Protein AF-A0A536TI87-F1 (afdb_monomer_lite)

Foldseek 3Di:
DDDQLVVLQVQEDEAPVVQVVVLLVVLLAEEEAEEPFPCRVSVQSPCVVVVAHEAEADDDPVNCVVVVQPDPVSVVVVNVVSLVVNLVQSLRRHYYYYHFQDPPPLVQWDWDDAPQFTGTTHLSVLVSCVSRVHWYWYWYWADDPVRGIYIYIDHTFDQDDPPDDSVVRSVSVVVVVSVVNNVCCVVCVVRHDPVSVVVRVVGHGDDPVVVVVVVVVVVVVVVPDDD

pLDDT: mean 87.4, std 15.24, range [35.34, 98.62]

Sequence (227 aa):
MQGPPELVAGLTRVTGWEHFDRCRREGAGVILLPVHGQFSRLFQPYLRHRGYDGLEVGLTNNDLEAKGFRTQTAKRFELARQMHAAKHMLARGGIVFNPPDARHNLDNSRSVEFFGRQRQLAAGFAELAFKTGAHVVPMVYRFSPRGFFVLEFGAPFHVLGPQSAHDERVDSLVAQYASFLRDEWRRYPWNIQWKQLRSYCRLPEVDPGLLGEKANAISRRAQALPQ

Structure (mmCIF, N/CA/C/O backbone):
data_AF-A0A536TI87-F1
#
_entry.id   AF-A0A536TI87-F1
#
loop_
_atom_site.group_PDB
_atom_site.id
_atom_site.type_symbol
_atom_site.label_atom_id
_atom_site.label_alt_id
_atom_site.label_comp_id
_atom_site.label_asym_id
_atom_site.label_entity_id
_atom_site.label_seq_id
_atom_site.pdbx_PDB_ins_code
_atom_site.Cartn_x
_atom_site.Cartn_y
_atom_site.Cartn_z
_atom_site.occupancy
_atom_site.B_iso_or_equiv
_atom_site.auth_seq_id
_atom_site.auth_comp_id
_atom_site.auth_asym_id
_atom_site.auth_atom_id
_atom_site.pdbx_PDB_model_num
ATOM 1 N N . MET A 1 1 ? -6.312 0.023 -22.381 1.00 39.84 1 MET A N 1
ATOM 2 C CA . MET A 1 1 ? -6.076 -1.350 -22.870 1.00 39.84 1 MET A CA 1
ATOM 3 C C . MET A 1 1 ? -5.688 -2.197 -21.664 1.00 39.84 1 MET A C 1
ATOM 5 O O . MET A 1 1 ? -4.637 -1.945 -21.090 1.00 39.84 1 MET A O 1
ATOM 9 N N . GLN A 1 2 ? -6.569 -3.074 -21.179 1.00 53.47 2 GLN A N 1
ATOM 10 C CA . GLN A 1 2 ? -6.197 -4.060 -20.157 1.00 53.47 2 GLN A CA 1
ATOM 11 C C . GLN A 1 2 ? -5.499 -5.203 -20.902 1.00 53.47 2 GLN A C 1
ATOM 13 O O . GLN A 1 2 ? -6.090 -5.766 -21.818 1.00 53.47 2 GLN A O 1
ATOM 18 N N . GLY A 1 3 ? -4.227 -5.475 -20.598 1.00 56.94 3 GLY A N 1
ATOM 19 C CA . GLY A 1 3 ? -3.548 -6.649 -21.155 1.00 56.94 3 GLY A CA 1
ATOM 20 C C . GLY A 1 3 ? -4.246 -7.934 -20.687 1.00 56.94 3 GLY A C 1
ATOM 21 O O . GLY A 1 3 ? -4.836 -7.919 -19.602 1.00 56.94 3 GLY A O 1
ATOM 22 N N . PRO A 1 4 ? -4.212 -9.025 -21.471 1.00 75.50 4 PRO A N 1
ATOM 23 C CA . PRO A 1 4 ? -4.891 -10.263 -21.106 1.00 75.50 4 PRO A CA 1
ATOM 24 C C . PRO A 1 4 ? -4.376 -10.758 -19.739 1.00 75.50 4 PRO A C 1
ATOM 26 O O . PRO A 1 4 ? -3.159 -10.895 -19.575 1.00 75.50 4 PRO A O 1
ATOM 29 N N . PRO A 1 5 ? -5.256 -10.999 -18.743 1.00 77.00 5 PRO A N 1
ATOM 30 C CA . PRO A 1 5 ? -4.858 -11.388 -17.385 1.00 77.00 5 PRO A CA 1
ATOM 31 C C . PRO A 1 5 ? -3.908 -12.592 -17.330 1.00 77.00 5 PRO A C 1
ATOM 33 O O . PRO A 1 5 ? -3.029 -12.644 -16.473 1.00 77.00 5 PRO A O 1
ATOM 36 N N . GLU A 1 6 ? -4.032 -13.514 -18.285 1.00 85.25 6 GLU A N 1
ATOM 37 C CA . GLU A 1 6 ? -3.172 -14.691 -18.443 1.00 85.25 6 GLU A CA 1
ATOM 38 C C . GLU A 1 6 ? -1.712 -14.331 -18.743 1.00 85.25 6 GLU A C 1
ATOM 40 O O . GLU A 1 6 ? -0.798 -14.917 -18.163 1.00 85.25 6 GLU A O 1
ATOM 45 N N . LEU A 1 7 ? -1.472 -13.320 -19.586 1.00 87.50 7 LEU A N 1
ATOM 46 C CA . LEU A 1 7 ? -0.118 -12.854 -19.892 1.00 87.50 7 LEU A CA 1
ATOM 47 C C . LEU A 1 7 ? 0.536 -12.243 -18.651 1.00 87.50 7 LEU A C 1
ATOM 49 O O . LEU A 1 7 ? 1.691 -12.533 -18.341 1.00 87.50 7 LEU A O 1
ATOM 53 N N . VAL A 1 8 ? -0.218 -11.420 -17.914 1.00 89.50 8 VAL A N 1
ATOM 54 C CA . VAL A 1 8 ? 0.257 -10.833 -16.654 1.00 89.50 8 VAL A CA 1
ATOM 55 C C . VAL A 1 8 ? 0.579 -11.941 -15.654 1.00 89.50 8 VAL A C 1
ATOM 57 O O . VAL A 1 8 ? 1.636 -11.907 -15.027 1.00 89.50 8 VAL A O 1
ATOM 60 N N . ALA A 1 9 ? -0.282 -12.951 -15.530 1.00 91.25 9 ALA A N 1
ATOM 61 C CA . ALA A 1 9 ? -0.055 -14.090 -14.650 1.00 91.25 9 ALA A CA 1
ATOM 62 C C . ALA A 1 9 ? 1.195 -14.896 -15.030 1.00 91.25 9 ALA A C 1
ATOM 64 O O . ALA A 1 9 ? 2.040 -15.131 -14.166 1.00 91.25 9 ALA A O 1
ATOM 65 N N . GLY A 1 10 ? 1.367 -15.241 -16.310 1.00 93.75 10 GLY A N 1
ATOM 66 C CA . GLY A 1 10 ? 2.522 -16.005 -16.795 1.00 93.75 10 GLY A CA 1
ATOM 67 C C . GLY A 1 10 ? 3.862 -15.289 -16.593 1.00 93.75 10 GLY A C 1
ATOM 68 O O . GLY A 1 10 ? 4.880 -15.923 -16.289 1.00 93.75 10 GLY A O 1
ATOM 69 N N . LEU A 1 11 ? 3.859 -13.956 -16.682 1.00 94.81 11 LEU A N 1
ATOM 70 C CA . LEU A 1 11 ? 5.044 -13.117 -16.487 1.00 94.81 11 LEU A CA 1
ATOM 71 C C . LEU A 1 11 ? 5.268 -12.681 -15.035 1.00 94.81 11 LEU A C 1
ATOM 73 O O . LEU A 1 11 ? 6.312 -12.103 -14.746 1.00 94.81 11 LEU A O 1
ATOM 77 N N . THR A 1 12 ? 4.338 -12.936 -14.112 1.00 96.94 12 THR A N 1
ATOM 78 C CA . THR A 1 12 ? 4.500 -12.540 -12.707 1.00 96.94 12 THR A CA 1
ATOM 79 C C . THR A 1 12 ? 5.164 -13.654 -11.902 1.00 96.94 12 THR A C 1
ATOM 81 O O . THR A 1 12 ? 4.811 -14.831 -11.988 1.00 96.94 12 THR A O 1
ATOM 84 N N . ARG A 1 13 ? 6.141 -13.282 -11.082 1.00 97.31 13 ARG A N 1
ATOM 85 C CA . ARG A 1 13 ? 6.694 -14.091 -9.996 1.00 97.31 13 ARG A CA 1
ATOM 86 C C . ARG A 1 13 ? 6.275 -13.458 -8.682 1.00 97.31 13 ARG A C 1
ATOM 88 O O . ARG A 1 13 ? 6.289 -12.235 -8.560 1.00 97.31 13 ARG A O 1
ATOM 95 N N . VAL A 1 14 ? 5.877 -14.284 -7.723 1.00 97.94 14 VAL A N 1
ATOM 96 C CA . VAL A 1 14 ? 5.381 -13.802 -6.434 1.00 97.94 14 VAL A CA 1
ATOM 97 C C . VAL A 1 14 ? 6.337 -14.185 -5.327 1.00 97.94 14 VAL A C 1
ATOM 99 O O . VAL A 1 14 ? 6.808 -15.319 -5.284 1.00 97.94 14 VAL A O 1
ATOM 102 N N . THR A 1 15 ? 6.588 -13.242 -4.428 1.00 98.06 15 THR A N 1
ATOM 103 C CA . THR A 1 15 ? 7.342 -13.450 -3.190 1.00 98.06 15 THR A CA 1
ATOM 104 C C . THR A 1 15 ? 6.526 -12.954 -1.999 1.00 98.06 15 THR A C 1
ATOM 106 O O . THR A 1 15 ? 5.731 -12.021 -2.141 1.00 98.06 15 THR A O 1
ATOM 109 N N . GLY A 1 16 ? 6.702 -13.578 -0.832 1.00 98.06 16 GLY A N 1
ATOM 110 C CA . GLY A 1 16 ? 5.955 -13.227 0.380 1.00 98.06 16 GLY A CA 1
ATOM 111 C C . GLY A 1 16 ? 4.470 -13.604 0.333 1.00 98.06 16 GLY A C 1
ATOM 112 O O . GLY A 1 16 ? 3.668 -13.075 1.100 1.00 98.06 16 GLY A O 1
ATOM 113 N N . TRP A 1 17 ? 4.069 -14.500 -0.575 1.00 97.94 17 TRP A N 1
ATOM 114 C CA . TRP A 1 17 ? 2.672 -14.924 -0.728 1.00 97.94 17 TRP A CA 1
ATOM 115 C C . TRP A 1 17 ? 2.078 -15.461 0.577 1.00 97.94 17 TRP A C 1
ATOM 117 O O . TRP A 1 17 ? 0.916 -15.212 0.884 1.00 97.94 17 TRP A O 1
ATOM 127 N N . GLU A 1 18 ? 2.891 -16.148 1.371 1.00 98.19 18 GLU A N 1
ATOM 128 C CA . GLU A 1 18 ? 2.555 -16.674 2.687 1.00 98.19 18 GLU A CA 1
ATOM 129 C C . GLU A 1 18 ? 2.054 -15.597 3.662 1.00 98.19 18 GLU A C 1
ATOM 131 O O . GLU A 1 18 ? 1.215 -15.887 4.514 1.00 98.19 18 GLU A O 1
ATOM 136 N N . HIS A 1 19 ? 2.511 -14.346 3.528 1.00 98.19 19 HIS A N 1
ATOM 137 C CA . HIS A 1 19 ? 2.023 -13.228 4.334 1.00 98.19 19 HIS A CA 1
ATOM 138 C C . HIS A 1 19 ? 0.585 -12.862 3.971 1.00 98.19 19 HIS A C 1
ATOM 140 O O . HIS A 1 19 ? -0.253 -12.706 4.859 1.00 98.19 19 HIS A O 1
ATOM 146 N N . PHE A 1 20 ? 0.292 -12.778 2.672 1.00 97.44 20 PHE A N 1
ATOM 147 C CA . PHE A 1 20 ? -1.057 -12.537 2.175 1.00 97.44 20 PHE A CA 1
ATOM 148 C C . PHE A 1 20 ? -1.995 -13.699 2.521 1.00 97.44 20 PHE A C 1
ATOM 150 O O . PHE A 1 20 ? -3.064 -13.478 3.088 1.00 97.44 20 PHE A O 1
ATOM 157 N N . ASP A 1 21 ? -1.578 -14.932 2.235 1.00 97.44 21 ASP A N 1
ATOM 158 C CA . ASP A 1 21 ? -2.373 -16.139 2.464 1.00 97.44 21 ASP A CA 1
ATOM 159 C C . ASP A 1 21 ? -2.745 -16.322 3.942 1.00 97.44 21 ASP A C 1
ATOM 161 O O . ASP A 1 21 ? -3.907 -16.573 4.266 1.00 97.44 21 ASP A O 1
ATOM 165 N N . ARG A 1 22 ? -1.788 -16.118 4.857 1.00 97.31 22 ARG A N 1
ATOM 166 C CA . ARG A 1 22 ? -2.052 -16.181 6.299 1.00 97.31 22 ARG A CA 1
ATOM 167 C C . ARG A 1 22 ? -3.117 -15.166 6.720 1.00 97.31 22 ARG A C 1
ATOM 169 O O . ARG A 1 22 ? -4.116 -15.555 7.316 1.00 97.31 22 ARG A O 1
ATOM 176 N N . CYS A 1 23 ? -2.957 -13.896 6.342 1.00 97.19 23 CYS A N 1
ATOM 177 C CA . CYS A 1 23 ? -3.927 -12.847 6.669 1.00 97.19 23 CYS A CA 1
ATOM 178 C C . CYS A 1 23 ? -5.313 -13.107 6.059 1.00 97.19 23 CYS A C 1
ATOM 180 O O . CYS A 1 23 ? -6.333 -12.740 6.640 1.00 97.19 23 CYS A O 1
ATOM 182 N N . ARG A 1 24 ? -5.378 -13.753 4.888 1.00 96.38 24 ARG A N 1
ATOM 183 C CA . ARG A 1 24 ? -6.649 -14.176 4.287 1.00 96.38 24 ARG A CA 1
ATOM 184 C C . ARG A 1 24 ? -7.321 -15.280 5.102 1.00 96.38 24 ARG A C 1
ATOM 186 O O . ARG A 1 24 ? -8.527 -15.184 5.318 1.00 96.38 24 ARG A O 1
ATOM 193 N N . ARG A 1 25 ? -6.565 -16.287 5.553 1.00 96.25 25 ARG A N 1
ATOM 194 C CA . ARG A 1 25 ? -7.079 -17.409 6.361 1.00 96.25 25 ARG A CA 1
ATOM 195 C C . ARG A 1 25 ? -7.596 -16.983 7.734 1.00 96.25 25 ARG A C 1
ATOM 197 O O . ARG A 1 25 ? -8.550 -17.581 8.213 1.00 96.25 25 ARG A O 1
ATOM 204 N N . GLU A 1 26 ? -7.019 -15.944 8.331 1.00 95.12 26 GLU A N 1
ATOM 205 C CA . GLU A 1 26 ? -7.497 -15.374 9.601 1.00 95.12 26 GLU A CA 1
ATOM 206 C C . GLU A 1 26 ? -8.874 -14.688 9.478 1.00 95.12 26 GLU A C 1
ATOM 208 O O . GLU A 1 26 ? -9.570 -14.509 10.473 1.00 95.12 26 GLU A O 1
ATOM 213 N N . GLY A 1 27 ? -9.315 -14.331 8.265 1.00 92.00 27 GLY A N 1
ATOM 214 C CA . GLY A 1 27 ? -10.692 -13.898 7.999 1.00 92.00 27 GLY A CA 1
ATOM 215 C C . GLY A 1 27 ? -11.043 -12.459 8.406 1.00 92.00 27 GLY A C 1
ATOM 216 O O . GLY A 1 27 ? -12.111 -11.983 8.030 1.00 92.00 27 GLY A O 1
ATOM 217 N N . ALA A 1 28 ? -10.147 -11.725 9.077 1.00 93.06 28 ALA A N 1
ATOM 218 C CA . ALA A 1 28 ? -10.370 -10.339 9.524 1.00 93.06 28 ALA A CA 1
ATOM 219 C C . ALA A 1 28 ? -10.389 -9.284 8.389 1.00 93.06 28 ALA A C 1
ATOM 221 O O . ALA A 1 28 ? -10.656 -8.105 8.622 1.00 93.06 28 ALA A O 1
ATOM 222 N N . GLY A 1 29 ? -10.107 -9.698 7.150 1.00 97.62 29 GLY A N 1
ATOM 223 C CA . GLY A 1 29 ? -9.952 -8.815 5.994 1.00 97.62 29 GLY A CA 1
ATOM 224 C C . GLY A 1 29 ? -8.512 -8.335 5.821 1.00 97.62 29 GLY A C 1
ATOM 225 O O . GLY A 1 29 ? -7.693 -8.406 6.739 1.00 97.62 29 GLY A O 1
ATOM 226 N N . VAL A 1 30 ? -8.180 -7.879 4.611 1.00 98.44 30 VAL A N 1
ATOM 227 C CA . VAL A 1 30 ? -6.809 -7.480 4.257 1.00 98.44 30 VAL A CA 1
ATOM 228 C C . VAL A 1 30 ? -6.808 -6.125 3.561 1.00 98.44 30 VAL A C 1
ATOM 230 O O . VAL A 1 30 ? -7.439 -5.937 2.520 1.00 98.44 30 VAL A O 1
ATOM 233 N N . ILE A 1 31 ? -6.052 -5.188 4.121 1.00 98.44 31 ILE A N 1
ATOM 234 C CA . ILE A 1 31 ? -5.725 -3.906 3.511 1.00 98.44 31 ILE A CA 1
ATOM 235 C C . ILE A 1 31 ? -4.349 -4.043 2.867 1.00 98.44 31 ILE A C 1
ATOM 237 O O . ILE A 1 31 ? -3.325 -4.118 3.546 1.00 98.44 31 ILE A O 1
ATOM 241 N N . LEU A 1 32 ? -4.332 -4.076 1.542 1.00 98.31 32 LEU A N 1
ATOM 242 C CA . LEU A 1 32 ? -3.118 -4.087 0.746 1.00 98.31 32 LEU A CA 1
ATOM 243 C C . LEU A 1 32 ? -2.670 -2.652 0.468 1.00 98.31 32 LEU A C 1
ATOM 245 O O . LEU A 1 32 ? -3.464 -1.832 -0.004 1.00 98.31 32 LEU A O 1
ATOM 249 N N . LEU A 1 33 ? -1.396 -2.360 0.739 1.00 97.75 33 LEU A N 1
ATOM 250 C CA . LEU A 1 33 ? -0.789 -1.044 0.518 1.00 97.75 33 LEU A CA 1
ATOM 251 C C . LEU A 1 33 ? 0.174 -1.088 -0.675 1.00 97.75 33 LEU A C 1
ATOM 253 O O . LEU A 1 33 ? 1.376 -1.300 -0.485 1.00 97.75 33 LEU A O 1
ATOM 257 N N . PRO A 1 34 ? -0.325 -0.938 -1.915 1.00 96.25 34 PRO A N 1
ATOM 258 C CA . PRO A 1 34 ? 0.532 -0.925 -3.085 1.00 96.25 34 PRO A CA 1
ATOM 259 C C . PRO A 1 34 ? 1.343 0.368 -3.170 1.00 96.25 34 PRO A C 1
ATOM 261 O O . PRO A 1 34 ? 0.789 1.466 -3.139 1.00 96.25 34 PRO A O 1
ATOM 264 N N . VAL A 1 35 ? 2.653 0.226 -3.370 1.00 95.50 35 VAL A N 1
ATOM 265 C CA . VAL A 1 35 ? 3.544 1.341 -3.717 1.00 95.50 35 VAL A CA 1
ATOM 266 C C . VAL A 1 35 ? 3.292 1.799 -5.157 1.00 95.50 35 VAL A C 1
ATOM 268 O O . VAL A 1 35 ? 3.188 0.979 -6.078 1.00 95.50 35 VAL A O 1
ATOM 271 N N . HIS A 1 36 ? 3.259 3.114 -5.395 1.00 93.06 36 HIS A N 1
ATOM 272 C CA . HIS A 1 36 ? 3.167 3.684 -6.742 1.00 93.06 36 HIS A CA 1
ATOM 273 C C . HIS A 1 36 ? 4.486 3.554 -7.527 1.00 93.06 36 HIS A C 1
ATOM 275 O O . HIS A 1 36 ? 5.245 4.514 -7.689 1.00 93.06 36 HIS A O 1
ATOM 281 N N . GLY A 1 37 ? 4.728 2.363 -8.074 1.00 90.44 37 GLY A N 1
ATOM 282 C CA . GLY A 1 37 ? 5.778 2.080 -9.060 1.00 90.44 37 GLY A CA 1
ATOM 283 C C . GLY A 1 37 ? 5.294 2.176 -10.512 1.00 90.44 37 GLY A C 1
ATOM 284 O O . GLY A 1 37 ? 4.099 2.316 -10.774 1.00 90.44 37 GLY A O 1
ATOM 285 N N . GLN A 1 38 ? 6.210 2.093 -11.481 1.00 89.25 38 GLN A N 1
ATOM 286 C CA . GLN A 1 38 ? 5.889 2.176 -12.920 1.00 89.25 38 GLN A CA 1
ATOM 287 C C . GLN A 1 38 ? 4.812 1.177 -13.366 1.00 89.25 38 GLN A C 1
ATOM 289 O O . GLN A 1 38 ? 3.952 1.512 -14.178 1.00 89.25 38 GLN A O 1
ATOM 294 N N . PHE A 1 39 ? 4.828 -0.021 -12.783 1.00 91.19 39 PHE A N 1
ATOM 295 C CA . PHE A 1 39 ? 3.958 -1.133 -13.162 1.00 91.19 39 PHE A CA 1
ATOM 296 C C . PHE A 1 39 ? 2.920 -1.479 -12.092 1.00 91.19 39 PHE A C 1
ATOM 298 O O . PHE A 1 39 ? 2.294 -2.534 -12.175 1.00 91.19 39 PHE A O 1
ATOM 305 N N . SER A 1 40 ? 2.711 -0.610 -11.093 1.00 90.00 40 SER A N 1
ATOM 306 C CA . SER A 1 40 ? 1.896 -0.939 -9.916 1.00 90.00 40 SER A CA 1
ATOM 307 C C . SER A 1 40 ? 0.499 -1.436 -10.281 1.00 90.00 40 SER A C 1
ATOM 309 O O . SER A 1 40 ? 0.041 -2.417 -9.724 1.00 90.00 40 SER A O 1
ATOM 311 N N . ARG A 1 41 ? -0.162 -0.876 -11.297 1.00 90.00 41 ARG A N 1
ATOM 312 C CA . ARG A 1 41 ? -1.531 -1.286 -11.666 1.00 90.00 41 ARG A CA 1
ATOM 313 C C . ARG A 1 41 ? -1.673 -2.733 -12.160 1.00 90.00 41 ARG A C 1
ATOM 315 O O . ARG A 1 41 ? -2.794 -3.233 -12.200 1.00 90.00 41 ARG A O 1
ATOM 322 N N . LEU A 1 42 ? -0.582 -3.416 -12.513 1.00 92.44 42 LEU A N 1
ATOM 323 C CA . LEU A 1 42 ? -0.625 -4.805 -12.979 1.00 92.44 42 LEU A CA 1
ATOM 324 C C . LEU A 1 42 ? -0.872 -5.824 -11.855 1.00 92.44 42 LEU A C 1
ATOM 326 O O . LEU A 1 42 ? -1.245 -6.959 -12.150 1.00 92.44 42 LEU A O 1
ATOM 330 N N . PHE A 1 43 ? -0.771 -5.438 -10.576 1.00 94.31 43 PHE A N 1
ATOM 331 C CA . PHE A 1 43 ? -1.131 -6.362 -9.495 1.00 94.31 43 PHE A CA 1
ATOM 332 C C . PHE A 1 43 ? -2.620 -6.741 -9.522 1.00 94.31 43 PHE A C 1
ATOM 334 O O . PHE A 1 43 ? -2.965 -7.863 -9.167 1.00 94.31 43 PHE A O 1
ATOM 341 N N . GLN A 1 44 ? -3.513 -5.834 -9.944 1.00 93.44 44 GLN A N 1
ATOM 342 C CA . GLN A 1 44 ? -4.959 -6.087 -9.947 1.00 93.44 44 GLN A CA 1
ATOM 343 C C . GLN A 1 44 ? -5.355 -7.215 -10.912 1.00 93.44 44 GLN A C 1
ATOM 345 O O . GLN A 1 44 ? -5.999 -8.162 -10.462 1.00 93.44 44 GLN A O 1
ATOM 350 N N . PRO A 1 45 ? -4.981 -7.186 -12.210 1.00 92.88 45 PRO A N 1
ATOM 351 C CA . PRO A 1 45 ? -5.274 -8.303 -13.106 1.00 92.88 45 PRO A CA 1
ATOM 352 C C . PRO A 1 45 ? -4.602 -9.607 -12.656 1.00 92.88 45 PRO A C 1
ATOM 354 O O . PRO A 1 45 ? -5.213 -10.662 -12.799 1.00 92.88 45 PRO A O 1
ATOM 357 N N . TYR A 1 46 ? -3.407 -9.548 -12.052 1.00 94.62 46 TYR A N 1
ATOM 358 C CA . TYR A 1 46 ? -2.777 -10.730 -11.456 1.00 94.62 46 TYR A CA 1
ATOM 359 C C . TYR A 1 46 ? -3.631 -11.337 -10.329 1.00 94.62 46 TYR A C 1
ATOM 361 O O . TYR A 1 46 ? -3.910 -12.535 -10.337 1.00 94.62 46 TYR A O 1
ATOM 369 N N . LEU A 1 47 ? -4.071 -10.518 -9.368 1.00 95.19 47 LEU A N 1
ATOM 370 C CA . LEU A 1 47 ? -4.899 -10.975 -8.251 1.00 95.19 47 LEU A CA 1
ATOM 371 C C . LEU A 1 47 ? -6.244 -11.525 -8.727 1.00 95.19 47 LEU A C 1
ATOM 373 O O . LEU A 1 47 ? -6.642 -12.600 -8.281 1.00 95.19 47 LEU A O 1
ATOM 377 N N . ARG A 1 48 ? -6.891 -10.861 -9.693 1.00 93.56 48 ARG A N 1
ATOM 378 C CA . ARG A 1 48 ? -8.152 -11.337 -10.283 1.00 93.56 48 ARG A CA 1
ATOM 379 C C . ARG A 1 48 ? -7.994 -12.678 -10.979 1.00 93.56 48 ARG A C 1
ATOM 381 O O . ARG A 1 48 ? -8.832 -13.552 -10.794 1.00 93.56 48 ARG A O 1
ATOM 388 N N . HIS A 1 49 ? -6.902 -12.874 -11.718 1.00 93.38 49 HIS A N 1
ATOM 389 C CA . HIS A 1 49 ? -6.588 -14.171 -12.318 1.00 93.38 49 HIS A CA 1
ATOM 390 C C . HIS A 1 49 ? -6.411 -15.272 -11.256 1.00 93.38 49 HIS A C 1
ATOM 392 O O . HIS A 1 49 ? -6.766 -16.421 -11.488 1.00 93.38 49 HIS A O 1
ATOM 398 N N . ARG A 1 50 ? -5.922 -14.921 -10.061 1.00 93.69 50 ARG A N 1
ATOM 399 C CA . ARG A 1 50 ? -5.831 -15.825 -8.903 1.00 93.69 50 ARG A CA 1
ATOM 400 C C . ARG A 1 50 ? -7.147 -15.981 -8.123 1.00 93.69 50 ARG A C 1
ATOM 402 O O . ARG A 1 50 ? -7.143 -16.633 -7.086 1.00 93.69 50 ARG A O 1
ATOM 409 N N . GLY A 1 51 ? -8.252 -15.404 -8.600 1.00 94.75 51 GLY A N 1
ATOM 410 C CA . GLY A 1 51 ? -9.565 -15.479 -7.953 1.00 94.75 51 GLY A CA 1
ATOM 411 C C . GLY A 1 51 ? -9.783 -14.462 -6.829 1.00 94.75 51 GLY A C 1
ATOM 412 O O . GLY A 1 51 ? -10.730 -14.600 -6.058 1.00 94.75 51 GLY A O 1
ATOM 413 N N . TYR A 1 52 ? -8.929 -13.441 -6.718 1.00 95.25 52 TYR A N 1
ATOM 414 C CA . TYR A 1 52 ? -9.048 -12.390 -5.709 1.00 95.25 52 TYR A CA 1
ATOM 415 C C . TYR A 1 52 ? -9.438 -11.061 -6.352 1.00 95.25 52 TYR A C 1
ATOM 417 O O . TYR A 1 52 ? -8.717 -10.531 -7.196 1.00 95.25 52 TYR A O 1
ATOM 425 N N . ASP A 1 53 ? -10.547 -10.484 -5.901 1.00 93.06 53 ASP A N 1
ATOM 426 C CA . ASP A 1 53 ? -10.928 -9.113 -6.234 1.00 93.06 53 ASP A CA 1
ATOM 427 C C . ASP A 1 53 ? -10.921 -8.244 -4.976 1.00 93.06 53 ASP A C 1
ATOM 429 O O . ASP A 1 53 ? -10.975 -8.742 -3.847 1.00 93.06 53 ASP A O 1
ATOM 433 N N . GLY A 1 54 ? -10.810 -6.936 -5.170 1.00 93.56 54 GLY A N 1
ATOM 434 C CA . GLY A 1 54 ? -10.711 -5.995 -4.066 1.00 93.56 54 GLY A CA 1
ATOM 435 C C . GLY A 1 54 ? -11.184 -4.604 -4.442 1.00 93.56 54 GLY A C 1
ATOM 436 O O . GLY A 1 54 ? -11.233 -4.226 -5.614 1.00 93.56 54 GLY A O 1
ATOM 437 N N . LEU A 1 55 ? -11.526 -3.832 -3.418 1.00 94.31 55 LEU A N 1
ATOM 438 C CA . LEU A 1 55 ? -11.964 -2.455 -3.577 1.00 94.31 55 LEU A CA 1
ATOM 439 C C . LEU A 1 55 ? -10.766 -1.512 -3.502 1.00 94.31 55 LEU A C 1
ATOM 441 O O . LEU A 1 55 ? -10.080 -1.460 -2.485 1.00 94.31 55 LEU A O 1
ATOM 445 N N . GLU A 1 56 ? -10.544 -0.723 -4.548 1.00 90.75 56 GLU A N 1
ATOM 446 C CA . GLU A 1 56 ? -9.578 0.3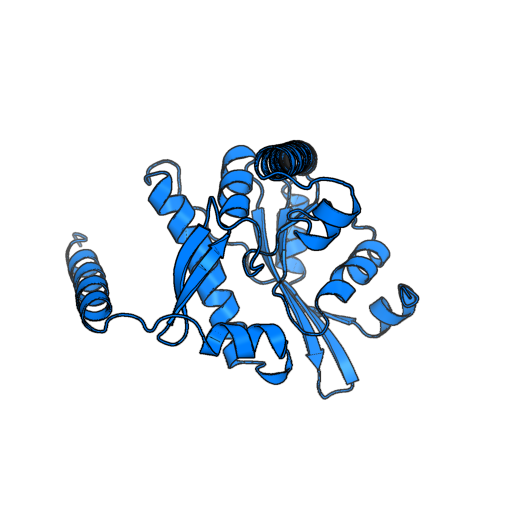73 -4.500 1.00 90.75 56 GLU A CA 1
ATOM 447 C C . GLU A 1 56 ? -10.190 1.602 -3.822 1.00 90.75 56 GLU A C 1
ATOM 449 O O . GLU A 1 56 ? -11.305 2.032 -4.129 1.00 90.75 56 GLU A O 1
ATOM 454 N N . VAL A 1 57 ? -9.436 2.165 -2.888 1.00 88.38 57 VAL A N 1
ATOM 455 C CA . VAL A 1 57 ? -9.774 3.370 -2.144 1.00 88.38 57 VAL A CA 1
ATOM 456 C C . VAL A 1 57 ? -8.844 4.497 -2.570 1.00 88.38 57 VAL A C 1
ATOM 458 O O . VAL A 1 57 ? -7.636 4.302 -2.678 1.00 88.38 57 VAL A O 1
ATOM 461 N N . GLY A 1 58 ? -9.397 5.705 -2.700 1.00 75.00 58 GLY A N 1
ATOM 462 C CA . GLY A 1 58 ? -8.609 6.903 -2.974 1.00 75.00 58 GLY A CA 1
ATOM 463 C C . GLY A 1 58 ? -8.606 7.279 -4.449 1.00 75.00 58 GLY A C 1
ATOM 464 O O . GLY A 1 58 ? -7.542 7.532 -5.013 1.00 75.00 58 GLY A O 1
ATOM 465 N N . LEU A 1 59 ? -9.800 7.345 -5.062 1.00 67.75 59 LEU A N 1
ATOM 466 C CA . LEU A 1 59 ? -9.964 7.909 -6.409 1.00 67.75 59 LEU A CA 1
ATOM 467 C C . LEU A 1 59 ? -9.194 9.230 -6.539 1.00 67.75 59 LEU A C 1
ATOM 469 O O . LEU A 1 59 ? -9.189 10.059 -5.622 1.00 67.75 59 LEU A O 1
ATOM 473 N N . THR A 1 60 ? -8.550 9.429 -7.690 1.00 64.94 60 THR A N 1
ATOM 474 C CA . THR A 1 60 ? -7.787 10.654 -7.931 1.00 64.94 60 THR A CA 1
ATOM 475 C C . THR A 1 60 ? -8.725 11.851 -8.072 1.00 64.94 60 THR A C 1
ATOM 477 O O . THR A 1 60 ? -9.874 11.708 -8.493 1.00 64.94 60 THR A O 1
ATOM 480 N N . ASN A 1 61 ? -8.232 13.059 -7.780 1.00 66.06 61 ASN A N 1
ATOM 481 C CA . ASN A 1 61 ? -9.019 14.284 -7.969 1.00 66.06 61 ASN A CA 1
ATOM 482 C C . ASN A 1 61 ? -9.542 14.432 -9.404 1.00 66.06 61 ASN A C 1
ATOM 484 O O . ASN A 1 61 ? -10.666 14.883 -9.588 1.00 66.06 61 ASN A O 1
ATOM 488 N N . ASN A 1 62 ? -8.763 14.010 -10.401 1.00 67.81 62 ASN A N 1
ATOM 489 C CA . ASN A 1 62 ? -9.170 14.079 -11.801 1.00 67.81 62 ASN A CA 1
ATOM 490 C C . ASN A 1 62 ? -10.322 13.112 -12.099 1.00 67.81 62 ASN A C 1
ATOM 492 O O . ASN A 1 62 ? -11.259 13.480 -12.798 1.00 67.81 62 ASN A O 1
ATOM 496 N N . ASP A 1 63 ? -10.281 11.897 -11.541 1.00 69.56 63 ASP A N 1
ATOM 497 C CA . ASP A 1 63 ? -11.367 10.922 -11.697 1.00 69.56 63 ASP A CA 1
ATOM 498 C C . ASP A 1 63 ? -12.643 11.399 -10.994 1.00 69.56 63 ASP A C 1
ATOM 500 O O . ASP A 1 63 ? -13.749 11.173 -11.480 1.00 69.56 63 ASP A O 1
ATOM 504 N N . LEU A 1 64 ? -12.495 12.075 -9.852 1.00 72.00 64 LEU A N 1
ATOM 505 C CA . LEU A 1 64 ? -13.600 12.699 -9.129 1.00 72.00 64 LEU A CA 1
ATOM 506 C C . LEU A 1 64 ? -14.206 13.856 -9.929 1.00 72.00 64 LEU A C 1
ATOM 508 O O . LEU A 1 64 ? -15.422 13.918 -10.097 1.00 72.00 64 LEU A O 1
ATOM 512 N N . GLU A 1 65 ? -13.377 14.739 -10.476 1.00 77.31 65 GLU A N 1
ATOM 513 C CA . GLU A 1 65 ? -13.831 15.864 -11.297 1.00 77.31 65 GLU A CA 1
ATOM 514 C C . GLU A 1 65 ? -14.495 15.399 -12.595 1.00 77.31 65 GLU A C 1
ATOM 516 O O . GLU A 1 65 ? -15.554 15.918 -12.951 1.00 77.31 65 GLU A O 1
ATOM 521 N N . ALA A 1 66 ? -13.951 14.367 -13.248 1.00 79.50 66 ALA A N 1
ATOM 522 C CA . ALA A 1 66 ? -14.573 13.720 -14.404 1.00 79.50 66 ALA A CA 1
ATOM 523 C C . ALA A 1 66 ? -15.937 13.090 -14.065 1.00 79.50 66 ALA A C 1
ATOM 525 O O . ALA A 1 66 ? -16.823 13.042 -14.914 1.00 79.50 66 ALA A O 1
ATOM 526 N N . LYS A 1 67 ? -16.131 12.657 -12.813 1.00 75.69 67 LYS A N 1
ATOM 527 C CA . LYS A 1 67 ? -17.411 12.171 -12.270 1.00 75.69 67 LYS A CA 1
ATOM 528 C C . LYS A 1 67 ? -18.320 13.289 -11.732 1.00 75.69 67 LYS A C 1
ATOM 530 O O . LYS A 1 67 ? -19.348 12.994 -11.134 1.00 75.69 67 LYS A O 1
ATOM 535 N N . GLY A 1 68 ? -17.959 14.561 -11.921 1.00 80.25 68 GLY A N 1
ATOM 536 C CA . GLY A 1 68 ? -18.768 15.718 -11.521 1.00 80.25 68 GLY A CA 1
ATOM 537 C C . GLY A 1 68 ? -18.529 16.233 -10.094 1.00 80.25 68 GLY A C 1
ATOM 538 O O . GLY A 1 68 ? -19.152 17.215 -9.692 1.00 80.25 68 GLY A O 1
ATOM 539 N N . PHE A 1 69 ? -17.600 15.651 -9.328 1.00 78.25 69 PHE A N 1
ATOM 540 C CA . PHE A 1 69 ? -17.279 16.088 -7.962 1.00 78.25 69 PHE A CA 1
ATOM 541 C C . PHE A 1 69 ? -16.330 17.299 -7.971 1.00 78.25 69 PHE A C 1
ATOM 543 O O . PHE A 1 69 ? -15.122 17.178 -7.760 1.00 78.25 69 PHE A O 1
ATOM 550 N N . ARG A 1 70 ? -16.881 18.493 -8.223 1.00 77.25 70 ARG A N 1
ATOM 551 C CA . ARG A 1 70 ? -16.102 19.742 -8.356 1.00 77.25 70 ARG A CA 1
ATOM 552 C C . ARG A 1 70 ? -15.816 20.469 -7.035 1.00 77.25 70 ARG A C 1
ATOM 554 O O . ARG A 1 70 ? -14.859 21.231 -6.969 1.00 77.25 70 ARG A O 1
ATOM 561 N N . THR A 1 71 ? -16.603 20.245 -5.979 1.00 80.69 71 THR A N 1
ATOM 562 C CA . THR A 1 71 ? -16.455 20.959 -4.693 1.00 80.69 71 THR A CA 1
ATOM 563 C C . THR A 1 71 ? -15.735 20.120 -3.637 1.00 80.69 71 THR A C 1
ATOM 565 O O . THR A 1 71 ? -15.811 18.890 -3.650 1.00 80.69 71 THR A O 1
ATOM 568 N N . GLN A 1 72 ? -15.072 20.774 -2.674 1.00 78.50 72 GLN A N 1
ATOM 569 C CA . GLN A 1 72 ? -14.403 20.084 -1.560 1.00 78.50 72 GLN A CA 1
ATOM 570 C C . GLN A 1 72 ? -15.380 19.218 -0.751 1.00 78.50 72 GLN A C 1
ATOM 572 O O . GLN A 1 72 ? -15.050 18.097 -0.372 1.00 78.50 72 GLN A O 1
ATOM 577 N N . THR A 1 73 ? -16.607 19.700 -0.537 1.00 81.69 73 THR A N 1
ATOM 578 C CA . THR A 1 73 ? -17.675 18.943 0.131 1.00 81.69 73 THR A CA 1
ATOM 579 C C . THR A 1 73 ? -18.021 17.666 -0.631 1.00 81.69 73 THR A C 1
ATOM 581 O O . THR A 1 73 ? -18.099 16.597 -0.032 1.00 81.69 73 THR A O 1
ATOM 584 N N . ALA A 1 74 ? -18.165 17.753 -1.956 1.00 81.62 74 ALA A N 1
ATOM 585 C CA . ALA A 1 74 ? -18.475 16.603 -2.796 1.00 81.62 74 ALA A CA 1
ATOM 586 C C . ALA A 1 74 ? -17.323 15.575 -2.783 1.00 81.62 74 ALA A C 1
ATOM 588 O O . ALA A 1 74 ? -17.565 14.376 -2.649 1.00 81.62 74 ALA A O 1
ATOM 589 N N . LYS A 1 75 ? -16.065 16.040 -2.821 1.00 79.19 75 LYS A N 1
ATOM 590 C CA . LYS A 1 75 ? -14.870 15.184 -2.698 1.00 79.19 75 LYS A CA 1
ATOM 591 C C . LYS A 1 75 ? -14.813 14.466 -1.341 1.00 79.19 75 LYS A C 1
ATOM 593 O O . LYS A 1 75 ? -14.569 13.262 -1.296 1.00 79.19 75 LYS A O 1
ATOM 598 N N . ARG A 1 76 ? -15.109 15.167 -0.238 1.00 82.06 76 ARG A N 1
ATOM 599 C CA . ARG A 1 76 ? -15.190 14.575 1.112 1.00 82.06 76 ARG A CA 1
ATOM 600 C C . ARG A 1 76 ? -16.305 13.541 1.232 1.00 82.06 76 ARG A C 1
ATOM 602 O O . ARG A 1 76 ? -16.084 12.487 1.822 1.00 82.06 76 ARG A O 1
ATOM 609 N N . PHE A 1 77 ? -17.473 13.819 0.657 1.00 85.25 77 PHE A N 1
ATOM 610 C CA . PHE A 1 77 ? -18.589 12.875 0.638 1.00 85.25 77 PHE A CA 1
ATOM 611 C C . PHE A 1 77 ? -18.222 11.583 -0.100 1.00 85.25 77 PHE A C 1
ATOM 613 O O . PHE A 1 77 ? -18.450 10.489 0.410 1.00 85.25 77 PHE A O 1
ATOM 620 N N . GLU A 1 78 ? -17.587 11.693 -1.266 1.00 85.44 78 GLU A N 1
ATOM 621 C CA . GLU A 1 78 ? -17.169 10.524 -2.039 1.00 85.44 78 GLU A CA 1
ATOM 622 C C . GLU A 1 78 ? -16.082 9.709 -1.325 1.00 85.44 78 GLU A C 1
ATOM 624 O O . GLU A 1 78 ? -16.150 8.478 -1.296 1.00 85.44 78 GLU A O 1
ATOM 629 N N . LEU A 1 79 ? -15.122 10.369 -0.669 1.00 84.19 79 LEU A N 1
ATOM 630 C CA . LEU A 1 79 ? -14.153 9.675 0.178 1.00 84.19 79 LEU A CA 1
ATOM 631 C C . LEU A 1 79 ? -14.847 8.956 1.344 1.00 84.19 79 LEU A C 1
ATOM 633 O O . LEU A 1 79 ? -14.545 7.793 1.604 1.00 84.19 79 LEU A O 1
ATOM 637 N N . ALA A 1 80 ? -15.808 9.596 2.016 1.00 87.62 80 ALA A N 1
ATOM 638 C CA . ALA A 1 80 ? -16.583 8.967 3.085 1.00 87.62 80 ALA A CA 1
ATOM 639 C C . ALA A 1 80 ? -17.367 7.743 2.580 1.00 87.62 80 ALA A C 1
ATOM 641 O O . ALA A 1 80 ? -17.366 6.698 3.235 1.00 87.62 80 ALA A O 1
ATOM 642 N N . ARG A 1 81 ? -17.965 7.828 1.385 1.00 90.19 81 ARG A N 1
ATOM 643 C CA . ARG A 1 81 ? -18.644 6.704 0.726 1.00 90.19 81 ARG A CA 1
ATOM 644 C C . ARG A 1 81 ? -17.681 5.543 0.453 1.00 90.19 81 ARG A C 1
ATOM 646 O O . ARG A 1 81 ? -18.021 4.394 0.730 1.00 90.19 81 ARG A O 1
ATOM 653 N N . GLN A 1 82 ? -16.471 5.825 -0.038 1.00 90.56 82 GLN A N 1
ATOM 654 C CA . GLN A 1 82 ? -15.427 4.811 -0.251 1.00 90.56 82 GLN A CA 1
ATOM 655 C C . GLN A 1 82 ? -14.949 4.189 1.060 1.00 90.56 82 GLN A C 1
ATOM 657 O O . GLN A 1 82 ? -14.835 2.970 1.141 1.00 90.56 82 GLN A O 1
ATOM 662 N N . MET A 1 83 ? -14.714 5.000 2.095 1.00 91.38 83 MET A N 1
ATOM 663 C CA . MET A 1 83 ? -14.347 4.524 3.434 1.00 91.38 83 MET A CA 1
ATOM 664 C C . MET A 1 83 ? -15.419 3.599 4.010 1.00 91.38 83 MET A C 1
ATOM 666 O O . MET A 1 83 ? -15.105 2.553 4.574 1.00 91.38 83 MET A O 1
ATOM 670 N N . HIS A 1 84 ? -16.691 3.957 3.839 1.00 94.06 84 HIS A N 1
ATOM 671 C CA . HIS A 1 84 ? -17.815 3.145 4.284 1.00 94.06 84 HIS A CA 1
ATOM 672 C C . HIS A 1 84 ? -17.886 1.808 3.530 1.00 94.06 84 HIS A C 1
ATOM 674 O O . HIS A 1 84 ? -17.966 0.751 4.158 1.00 94.06 84 HIS A O 1
ATOM 680 N N . ALA A 1 85 ? -17.769 1.829 2.199 1.00 95.62 85 ALA A N 1
ATOM 681 C CA . ALA A 1 85 ? -17.723 0.613 1.387 1.00 95.62 85 ALA A CA 1
ATOM 682 C C . ALA A 1 85 ? -16.517 -0.278 1.740 1.00 95.62 85 ALA A C 1
ATOM 684 O O . ALA A 1 85 ? -16.667 -1.491 1.875 1.00 95.62 85 ALA A O 1
ATOM 685 N N . ALA A 1 86 ? -15.342 0.318 1.961 1.00 96.31 86 ALA A N 1
ATOM 686 C CA . ALA A 1 86 ? -14.136 -0.384 2.388 1.00 96.31 86 ALA A CA 1
ATOM 687 C C . ALA A 1 86 ? -14.319 -1.048 3.754 1.00 96.31 86 ALA A C 1
ATOM 689 O O . ALA A 1 86 ? -13.989 -2.220 3.911 1.00 96.31 86 ALA A O 1
ATOM 690 N N . LYS A 1 87 ? -14.923 -0.349 4.722 1.00 96.88 87 LYS A N 1
ATOM 691 C CA . LYS A 1 87 ? -15.262 -0.930 6.026 1.00 96.88 87 LYS A CA 1
ATOM 692 C C . LYS A 1 87 ? -16.155 -2.166 5.871 1.00 96.88 87 LYS A C 1
ATOM 694 O O . LYS A 1 87 ? -15.875 -3.192 6.481 1.00 96.88 87 LYS A O 1
ATOM 699 N N . HIS A 1 88 ? -17.204 -2.086 5.049 1.00 96.94 88 HIS A N 1
ATOM 700 C CA . HIS A 1 88 ? -18.095 -3.223 4.793 1.00 96.94 88 HIS A CA 1
ATOM 701 C C . HIS A 1 88 ? -17.397 -4.387 4.081 1.00 96.94 88 HIS A C 1
ATOM 703 O O . HIS A 1 88 ? -17.654 -5.540 4.420 1.00 96.94 88 HIS A O 1
ATOM 709 N N . MET A 1 89 ? -16.516 -4.093 3.123 1.00 97.38 89 MET A N 1
ATOM 710 C CA . MET A 1 89 ? -15.695 -5.091 2.433 1.00 97.38 89 MET A CA 1
ATOM 711 C C . MET A 1 89 ? -14.801 -5.842 3.426 1.00 97.38 89 MET A C 1
ATOM 713 O O . MET A 1 89 ? -14.816 -7.069 3.469 1.00 97.38 89 MET A O 1
ATOM 717 N N . LEU A 1 90 ? -14.065 -5.110 4.265 1.00 97.94 90 LEU A N 1
ATOM 718 C CA . LEU A 1 90 ? -13.135 -5.675 5.246 1.00 97.94 90 LEU A CA 1
ATOM 719 C C . LEU A 1 90 ? -13.856 -6.483 6.328 1.00 97.94 90 LEU A C 1
ATOM 721 O O . LEU A 1 90 ? -13.424 -7.584 6.638 1.00 97.94 90 LEU A O 1
ATOM 725 N N . ALA A 1 91 ? -15.002 -6.002 6.821 1.00 96.00 91 ALA A N 1
ATOM 726 C CA . ALA A 1 91 ? -15.815 -6.717 7.809 1.00 96.00 91 ALA A CA 1
ATOM 727 C C . ALA A 1 91 ? -16.326 -8.089 7.323 1.00 96.00 91 ALA A C 1
ATOM 729 O O . ALA A 1 91 ? -16.715 -8.921 8.135 1.00 96.00 91 ALA A O 1
ATOM 730 N N . ARG A 1 92 ? -16.336 -8.336 6.007 1.00 95.81 92 ARG A N 1
ATOM 731 C CA . ARG A 1 92 ? -16.675 -9.634 5.396 1.00 95.81 92 ARG A CA 1
ATOM 732 C C . ARG A 1 92 ? -15.434 -10.459 5.038 1.00 95.81 92 ARG A C 1
ATOM 734 O O . ARG A 1 92 ? -15.521 -11.380 4.231 1.00 95.81 92 ARG A O 1
ATOM 741 N N . GLY A 1 93 ? -14.269 -10.089 5.564 1.00 96.69 93 GLY A N 1
ATOM 742 C CA . GLY A 1 93 ? -13.000 -10.709 5.215 1.00 96.69 93 GLY A CA 1
ATOM 743 C C . GLY A 1 93 ? -12.523 -10.371 3.801 1.00 96.69 93 GLY A C 1
ATOM 744 O O . GLY A 1 93 ? -11.771 -11.147 3.223 1.00 96.69 93 GLY A O 1
ATOM 745 N N . GLY A 1 94 ? -12.976 -9.269 3.199 1.00 97.50 94 GLY A N 1
ATOM 746 C CA . GLY A 1 94 ? -12.601 -8.860 1.843 1.00 97.50 94 GLY A CA 1
ATOM 747 C C . GLY A 1 94 ? -11.223 -8.194 1.742 1.00 97.50 94 GLY A C 1
ATOM 748 O O . GLY A 1 94 ? -10.475 -8.099 2.719 1.00 97.50 94 GLY A O 1
ATOM 749 N N . ILE A 1 95 ? -10.895 -7.719 0.537 1.00 98.25 95 ILE A N 1
ATOM 750 C CA . ILE A 1 95 ? -9.621 -7.059 0.219 1.00 98.25 95 ILE A CA 1
ATOM 751 C C . ILE A 1 95 ? -9.874 -5.593 -0.140 1.00 98.25 95 ILE A C 1
ATOM 753 O O . ILE A 1 95 ? -10.759 -5.279 -0.940 1.00 98.25 95 ILE A O 1
ATOM 757 N N . VAL A 1 96 ? -9.068 -4.696 0.423 1.00 97.81 96 VAL A N 1
ATOM 758 C CA . VAL A 1 96 ? -9.048 -3.271 0.073 1.00 97.81 96 VAL A CA 1
ATOM 759 C C . VAL A 1 96 ? -7.648 -2.879 -0.376 1.00 97.81 96 VAL A C 1
ATOM 761 O O . VAL A 1 96 ? -6.676 -3.181 0.309 1.00 97.81 96 VAL A O 1
ATOM 764 N N . PHE A 1 97 ? -7.541 -2.173 -1.499 1.00 96.00 97 PHE A N 1
ATOM 765 C CA . PHE A 1 97 ? -6.300 -1.555 -1.958 1.00 96.00 97 PHE A CA 1
ATOM 766 C C . PHE A 1 97 ? -6.297 -0.084 -1.546 1.00 96.00 97 PHE A C 1
ATOM 768 O O . PHE A 1 97 ? -7.182 0.672 -1.946 1.00 96.00 97 PHE 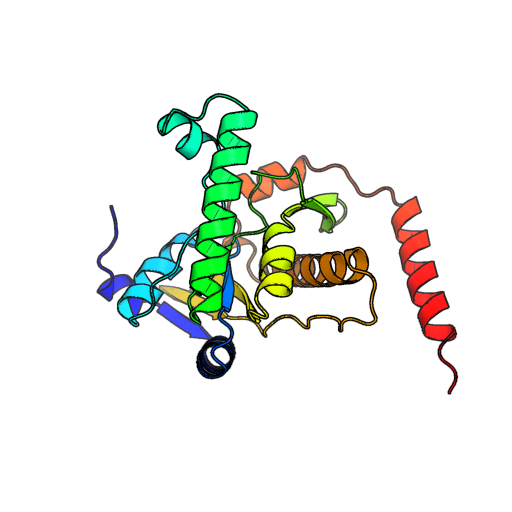A O 1
ATOM 775 N N . ASN A 1 98 ? -5.313 0.332 -0.755 1.00 94.31 98 ASN A N 1
ATOM 776 C CA . ASN A 1 98 ? -5.171 1.719 -0.321 1.00 94.31 98 ASN A CA 1
ATOM 777 C C . ASN A 1 98 ? -3.715 2.152 -0.514 1.00 94.31 98 ASN A C 1
ATOM 779 O O . ASN A 1 98 ? -2.878 1.719 0.268 1.00 94.31 98 ASN A O 1
ATOM 783 N N . PRO A 1 99 ? -3.386 2.940 -1.549 1.00 92.50 99 PRO A N 1
ATOM 784 C CA . PRO A 1 99 ? -2.021 3.394 -1.783 1.00 92.50 99 PRO A CA 1
ATOM 785 C C . PRO A 1 99 ? -1.702 4.674 -0.977 1.00 92.50 99 PRO A C 1
ATOM 787 O O . PRO A 1 99 ? -2.098 5.772 -1.383 1.00 92.50 99 PRO A O 1
ATOM 790 N N . PRO A 1 100 ? -0.944 4.597 0.133 1.00 93.12 100 PRO A N 1
ATOM 791 C CA . PRO A 1 100 ? -0.751 5.734 1.040 1.00 93.12 100 PRO A CA 1
ATOM 792 C C . PRO A 1 100 ? 0.222 6.798 0.513 1.00 93.12 100 PRO A C 1
ATOM 794 O O . PRO A 1 100 ? 0.265 7.914 1.027 1.00 93.12 100 PRO A O 1
ATOM 797 N N . ASP A 1 101 ? 1.021 6.462 -0.505 1.00 92.06 101 ASP A N 1
ATOM 798 C CA . ASP A 1 101 ? 1.954 7.365 -1.191 1.00 92.06 101 ASP A CA 1
ATOM 799 C C . ASP A 1 101 ? 1.304 8.141 -2.353 1.00 92.06 101 ASP A C 1
ATOM 801 O O . ASP A 1 101 ? 1.997 8.851 -3.102 1.00 92.06 101 ASP A O 1
ATOM 805 N N . ALA A 1 102 ? -0.021 8.022 -2.498 1.00 84.69 102 ALA A N 1
ATOM 806 C CA . ALA A 1 102 ? -0.821 8.911 -3.321 1.00 84.69 102 ALA A CA 1
ATOM 807 C C . ALA A 1 102 ? -0.747 10.350 -2.789 1.00 84.69 102 ALA A C 1
ATOM 809 O O . ALA A 1 102 ? -0.707 10.605 -1.590 1.00 84.69 102 ALA A O 1
ATOM 810 N N . ARG A 1 103 ? -0.769 11.322 -3.703 1.00 75.81 103 ARG A N 1
ATOM 811 C CA . ARG A 1 103 ? -0.723 12.762 -3.376 1.00 75.81 103 ARG A CA 1
ATOM 812 C C . ARG A 1 103 ? -2.105 13.409 -3.318 1.00 75.81 103 ARG A C 1
ATOM 814 O O . ARG A 1 103 ? -2.240 14.617 -3.488 1.00 75.81 103 ARG A O 1
ATOM 821 N N . HIS A 1 104 ? -3.135 12.597 -3.142 1.00 70.94 104 HIS A N 1
ATOM 822 C CA . HIS A 1 104 ? -4.522 13.033 -3.083 1.00 70.94 104 HIS A CA 1
ATOM 823 C C . HIS A 1 104 ? -5.084 12.691 -1.706 1.00 70.94 104 HIS A C 1
ATOM 825 O O . HIS A 1 104 ? -4.640 11.728 -1.088 1.00 70.94 104 HIS A O 1
ATOM 831 N N . ASN A 1 105 ? -6.062 13.473 -1.242 1.00 66.75 105 ASN A N 1
ATOM 832 C CA . ASN A 1 105 ? -6.740 13.260 0.042 1.00 66.75 105 ASN A CA 1
ATOM 833 C C . ASN A 1 105 ? -5.795 13.309 1.263 1.00 66.75 105 ASN A C 1
ATOM 835 O O . ASN A 1 105 ? -5.867 12.464 2.152 1.00 66.75 105 ASN A O 1
ATOM 839 N N . LEU A 1 106 ? -4.915 14.319 1.308 1.00 75.31 106 LEU A N 1
ATOM 840 C CA . LEU A 1 106 ? -3.952 14.524 2.399 1.00 75.31 106 LEU A CA 1
ATOM 841 C C . LEU A 1 106 ? -4.552 15.186 3.657 1.00 75.31 106 LEU A C 1
ATOM 843 O O . LEU A 1 106 ? -3.811 15.402 4.613 1.00 75.31 106 LEU A O 1
ATOM 847 N N . ASP A 1 107 ? -5.868 15.455 3.684 1.00 75.44 107 ASP A N 1
ATOM 848 C CA . ASP A 1 107 ? -6.594 16.018 4.841 1.00 75.44 107 ASP A CA 1
ATOM 849 C C . ASP A 1 107 ? -6.307 15.227 6.139 1.00 75.44 107 ASP A C 1
ATOM 851 O O . ASP A 1 107 ? -6.197 15.824 7.203 1.00 75.44 107 ASP A O 1
ATOM 855 N N . ASN A 1 108 ? -6.109 13.903 6.035 1.00 81.94 108 ASN A N 1
ATOM 856 C CA . ASN A 1 108 ? -5.729 13.011 7.140 1.00 81.94 108 ASN A CA 1
ATOM 857 C C . ASN A 1 108 ? -4.377 12.328 6.864 1.00 81.94 108 ASN A C 1
ATOM 859 O O . ASN A 1 108 ? -4.279 11.098 6.839 1.00 81.94 108 ASN A O 1
ATOM 863 N N . SER A 1 109 ? -3.341 13.110 6.567 1.00 91.31 109 SER A N 1
ATOM 864 C CA . SER A 1 109 ? -1.985 12.597 6.342 1.00 91.31 109 SER A CA 1
ATOM 865 C C . SER A 1 109 ? -1.072 12.812 7.548 1.00 91.31 109 SER A C 1
ATOM 867 O O . SER A 1 109 ? -1.329 13.655 8.408 1.00 91.31 109 SER A O 1
ATOM 869 N N . ARG A 1 110 ? 0.015 12.040 7.613 1.00 94.19 110 ARG A N 1
ATOM 870 C CA . ARG A 1 110 ? 1.116 12.263 8.556 1.00 94.19 110 ARG A CA 1
ATOM 871 C C . ARG A 1 110 ? 2.366 12.678 7.800 1.00 94.19 110 ARG A C 1
ATOM 873 O O . ARG A 1 110 ? 2.657 12.134 6.732 1.00 94.19 110 ARG A O 1
ATOM 880 N N . SER A 1 111 ? 3.099 13.634 8.366 1.00 94.12 111 SER A N 1
ATOM 881 C CA . SER A 1 111 ? 4.411 14.026 7.854 1.00 94.12 111 SER A CA 1
ATOM 882 C C . SER A 1 111 ? 5.478 13.081 8.393 1.00 94.12 111 SER A C 1
ATOM 884 O O . SER A 1 111 ? 5.587 12.885 9.603 1.00 94.12 111 SER A O 1
ATOM 886 N N . VAL A 1 112 ? 6.275 12.512 7.496 1.00 94.62 112 VAL A N 1
ATOM 887 C CA . VAL A 1 112 ? 7.407 11.643 7.819 1.00 94.62 112 VAL A CA 1
ATOM 888 C C . VAL A 1 112 ? 8.681 12.168 7.171 1.00 94.62 112 VAL A C 1
ATOM 890 O O . VAL A 1 112 ? 8.646 12.781 6.103 1.00 94.62 112 VAL A O 1
ATOM 893 N N . GLU A 1 113 ? 9.824 11.891 7.792 1.00 94.44 113 GLU A N 1
ATOM 894 C CA . GLU A 1 113 ? 11.112 12.054 7.120 1.00 94.44 113 GLU A CA 1
ATOM 895 C C . GLU A 1 113 ? 11.265 10.977 6.036 1.00 94.44 113 GLU A C 1
ATOM 897 O O . GLU A 1 113 ? 11.012 9.790 6.259 1.00 94.44 113 GLU A O 1
ATOM 902 N N . PHE A 1 114 ? 11.668 11.406 4.845 1.00 95.25 114 PHE A N 1
ATOM 903 C CA . PHE A 1 114 ? 11.877 10.555 3.688 1.00 95.25 114 PHE A CA 1
ATOM 904 C C . PHE A 1 114 ? 13.069 11.074 2.875 1.00 95.25 114 PHE A C 1
ATOM 906 O O . PHE A 1 114 ? 12.925 12.030 2.118 1.00 95.25 114 PHE A O 1
ATOM 913 N N . PHE A 1 115 ? 14.239 10.450 3.037 1.00 95.00 115 PHE A N 1
ATOM 914 C CA . PHE A 1 115 ? 15.505 10.818 2.381 1.00 95.00 115 PHE A CA 1
ATOM 915 C C . PHE A 1 115 ? 15.919 12.293 2.585 1.00 95.00 115 PHE A C 1
ATOM 917 O O . PHE A 1 115 ? 16.347 12.973 1.659 1.00 95.00 115 PHE A O 1
ATOM 924 N N . GLY A 1 116 ? 15.794 12.801 3.811 1.00 94.31 116 GLY A N 1
ATOM 925 C CA . GLY A 1 116 ? 16.149 14.176 4.175 1.00 94.31 116 GLY A CA 1
ATOM 926 C C . GLY A 1 116 ? 15.072 15.210 3.840 1.00 94.31 116 GLY A C 1
ATOM 927 O O . GLY A 1 116 ? 15.297 16.407 4.008 1.00 94.31 116 GLY A O 1
ATOM 928 N N . ARG A 1 117 ? 13.884 14.778 3.398 1.00 95.12 117 ARG A N 1
ATOM 929 C CA . ARG A 1 117 ? 12.746 15.660 3.093 1.00 95.12 117 ARG A CA 1
ATOM 930 C C . ARG A 1 117 ? 11.497 15.267 3.873 1.00 95.12 117 ARG A C 1
ATOM 932 O O . ARG A 1 117 ? 11.313 14.102 4.211 1.00 95.12 117 ARG A O 1
ATOM 939 N N . GLN A 1 118 ? 10.621 16.231 4.147 1.00 94.75 118 GLN A N 1
ATOM 940 C CA . GLN A 1 118 ? 9.317 15.980 4.764 1.00 94.75 118 GLN A CA 1
ATOM 941 C C . GLN A 1 118 ? 8.319 15.516 3.700 1.00 94.75 118 GLN A C 1
ATOM 943 O O . GLN A 1 118 ? 8.001 16.243 2.756 1.00 94.75 118 GLN A O 1
ATOM 948 N N . ARG A 1 119 ? 7.802 14.298 3.858 1.00 93.81 119 ARG A N 1
ATOM 949 C CA . ARG A 1 119 ? 6.810 13.696 2.966 1.00 93.81 119 ARG A CA 1
ATOM 950 C C . ARG A 1 119 ? 5.512 13.447 3.717 1.00 93.81 119 ARG A C 1
ATOM 952 O O . ARG A 1 119 ? 5.517 12.845 4.782 1.00 93.81 119 ARG A O 1
ATOM 959 N N . GLN A 1 120 ? 4.393 13.840 3.118 1.00 94.88 120 GLN A N 1
ATOM 960 C CA . GLN A 1 120 ? 3.068 13.474 3.611 1.00 94.88 120 GLN A CA 1
ATOM 961 C C . GLN A 1 120 ? 2.660 12.098 3.076 1.00 94.88 120 GLN A C 1
ATOM 963 O O . GLN A 1 120 ? 2.805 11.826 1.880 1.00 94.88 120 GLN A O 1
ATOM 968 N N . LEU A 1 121 ? 2.145 11.248 3.961 1.00 94.50 121 LEU A N 1
ATOM 969 C CA . LEU A 1 121 ? 1.572 9.941 3.638 1.00 94.50 121 LEU A CA 1
ATOM 970 C C . LEU A 1 121 ? 0.157 9.859 4.207 1.00 94.50 121 LEU A C 1
ATOM 972 O O . LEU A 1 121 ? -0.076 10.252 5.351 1.00 94.50 121 LEU A O 1
ATOM 976 N N . ALA A 1 122 ? -0.793 9.370 3.413 1.00 92.94 122 ALA A N 1
ATOM 977 C CA . ALA A 1 122 ? -2.183 9.264 3.846 1.00 92.94 122 ALA A CA 1
ATOM 978 C C . ALA A 1 122 ? -2.323 8.232 4.978 1.00 92.94 122 ALA A C 1
ATOM 980 O O . ALA A 1 122 ? -1.798 7.127 4.876 1.00 92.94 122 ALA A O 1
ATOM 981 N N . ALA A 1 123 ? -3.067 8.562 6.034 1.00 93.62 123 ALA A N 1
ATOM 982 C CA . ALA A 1 123 ? -3.248 7.687 7.196 1.00 93.62 123 ALA A CA 1
ATOM 983 C C . ALA A 1 123 ? -4.577 6.908 7.186 1.00 93.62 123 ALA A C 1
ATOM 985 O O . ALA A 1 123 ? -4.856 6.135 8.099 1.00 93.62 123 ALA A O 1
ATOM 986 N N . GLY A 1 124 ? -5.410 7.070 6.149 1.00 91.88 124 GLY A N 1
ATOM 987 C CA . GLY A 1 124 ? -6.748 6.463 6.094 1.00 91.88 124 GLY A CA 1
ATOM 988 C C . GLY A 1 124 ? -6.759 4.930 6.191 1.00 91.88 124 GLY A C 1
ATOM 989 O O . GLY A 1 124 ? -7.729 4.352 6.674 1.00 91.88 124 GLY A O 1
ATOM 990 N N . PHE A 1 125 ? -5.676 4.262 5.784 1.00 95.19 125 PHE A N 1
ATOM 991 C CA . PHE A 1 125 ? -5.542 2.812 5.933 1.00 95.19 125 PHE A CA 1
ATOM 992 C C . PHE A 1 125 ? -5.406 2.374 7.402 1.00 95.19 125 PHE A C 1
ATOM 994 O O . PHE A 1 125 ? -5.925 1.321 7.763 1.00 95.19 125 PHE A O 1
ATOM 1001 N N . ALA A 1 126 ? -4.758 3.182 8.249 1.00 95.88 126 ALA A N 1
ATOM 1002 C CA . ALA A 1 126 ? -4.612 2.900 9.676 1.00 95.88 126 ALA A CA 1
ATOM 1003 C C . ALA A 1 126 ? -5.976 2.961 10.375 1.00 95.88 126 ALA A C 1
ATOM 1005 O O . ALA A 1 126 ? -6.349 2.049 11.107 1.00 95.88 126 ALA A O 1
ATOM 1006 N N . GLU A 1 127 ? -6.772 3.981 10.050 1.00 93.69 127 GLU A N 1
ATOM 1007 C CA . GLU A 1 127 ? -8.146 4.118 10.544 1.00 93.69 127 GLU A CA 1
ATOM 1008 C C . GLU A 1 127 ? -9.032 2.934 10.138 1.00 93.69 127 GLU A C 1
ATOM 1010 O O . GLU A 1 127 ? -9.806 2.418 10.948 1.00 93.69 127 GLU A O 1
ATOM 1015 N N . LEU A 1 128 ? -8.917 2.471 8.887 1.00 94.88 128 LEU A N 1
ATOM 1016 C CA . LEU A 1 128 ? -9.630 1.278 8.432 1.00 94.88 128 LEU A CA 1
ATOM 1017 C C . LEU A 1 128 ? -9.194 0.034 9.210 1.00 94.88 128 LEU A C 1
ATOM 1019 O O . LEU A 1 128 ? -10.061 -0.715 9.661 1.00 94.88 128 LEU A O 1
ATOM 1023 N N . ALA A 1 129 ? -7.889 -0.164 9.407 1.00 96.56 129 ALA A N 1
ATOM 1024 C CA . ALA A 1 129 ? -7.359 -1.298 10.157 1.00 96.56 129 ALA A CA 1
ATOM 1025 C C . ALA A 1 129 ? -7.907 -1.318 11.590 1.00 96.56 129 ALA A C 1
ATOM 1027 O O . ALA A 1 129 ? -8.446 -2.329 12.032 1.00 96.56 129 ALA A O 1
ATOM 1028 N N . PHE A 1 130 ? -7.882 -0.185 12.296 1.00 95.00 130 PHE A N 1
ATOM 1029 C CA . PHE A 1 130 ? -8.369 -0.115 13.677 1.00 95.00 130 PHE A CA 1
ATOM 1030 C C . PHE A 1 130 ? -9.876 -0.322 13.802 1.00 95.00 130 PHE A C 1
ATOM 1032 O O . PHE A 1 130 ? -10.327 -0.937 14.764 1.00 95.00 130 PHE A O 1
ATOM 1039 N N . LYS A 1 131 ? -10.665 0.152 12.833 1.00 93.81 131 LYS A N 1
ATOM 1040 C CA . LYS A 1 131 ? -12.129 -0.005 12.852 1.00 93.81 131 LYS A CA 1
ATOM 1041 C C . LYS A 1 131 ? -12.614 -1.397 12.463 1.00 93.81 131 LYS A C 1
ATOM 1043 O O . LYS A 1 131 ? -13.789 -1.689 12.682 1.00 93.81 131 LYS A O 1
ATOM 1048 N N . THR A 1 132 ? -11.774 -2.202 11.820 1.00 96.50 132 THR A N 1
ATOM 1049 C CA . THR A 1 132 ? -12.182 -3.492 11.237 1.00 96.50 132 THR A CA 1
ATOM 1050 C C . THR A 1 132 ? -11.402 -4.680 11.782 1.00 96.50 132 THR A C 1
ATOM 1052 O O . THR A 1 132 ? -11.868 -5.803 11.645 1.00 96.50 132 THR A O 1
ATOM 1055 N N . GLY A 1 133 ? -10.241 -4.451 12.399 1.00 96.38 133 GLY A N 1
ATOM 1056 C CA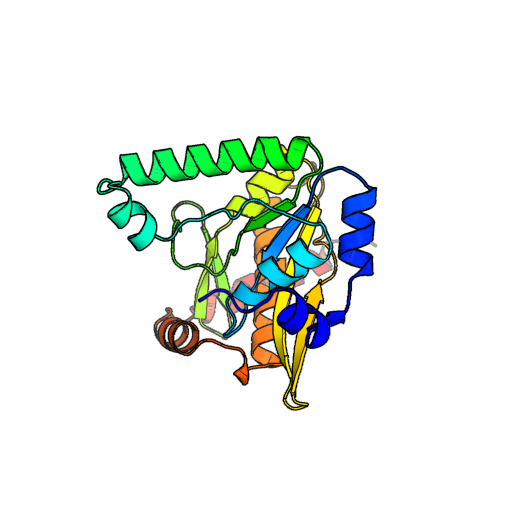 . GLY A 1 133 ? -9.302 -5.512 12.759 1.00 96.38 133 GLY A CA 1
ATOM 1057 C C . GLY A 1 133 ? -8.534 -6.083 11.563 1.00 96.38 133 GLY A C 1
ATOM 1058 O O . GLY A 1 133 ? -7.793 -7.045 11.736 1.00 96.38 133 GLY A O 1
ATOM 1059 N N . ALA A 1 134 ? -8.692 -5.512 10.364 1.00 98.12 134 ALA A N 1
ATOM 1060 C CA . ALA A 1 134 ? -8.059 -6.022 9.157 1.00 98.12 134 ALA A CA 1
ATOM 1061 C C . ALA A 1 134 ? -6.529 -5.947 9.220 1.00 98.12 134 ALA A C 1
ATOM 1063 O O . ALA A 1 134 ? -5.948 -4.972 9.710 1.00 98.12 134 ALA A O 1
ATOM 1064 N N . HIS A 1 135 ? -5.873 -6.946 8.630 1.00 98.44 135 HIS A N 1
ATOM 1065 C CA . HIS A 1 135 ? -4.423 -6.938 8.485 1.00 98.44 135 HIS A CA 1
ATOM 1066 C C . HIS A 1 135 ? -3.984 -5.889 7.474 1.00 98.44 135 HIS A C 1
ATOM 1068 O O . HIS A 1 135 ? -4.610 -5.717 6.429 1.00 98.44 135 HIS A O 1
ATOM 1074 N N . VAL A 1 136 ? -2.858 -5.240 7.749 1.00 98.56 136 VAL A N 1
ATOM 1075 C CA . VAL A 1 136 ? -2.240 -4.279 6.837 1.00 98.56 136 VAL A CA 1
ATOM 1076 C C . VAL A 1 136 ? -1.004 -4.919 6.230 1.00 98.56 136 VAL A C 1
ATOM 1078 O O . VAL A 1 136 ? -0.073 -5.252 6.957 1.00 98.56 136 VAL A O 1
ATOM 1081 N N . VAL A 1 137 ? -0.989 -5.102 4.913 1.00 98.62 137 VAL A N 1
ATOM 1082 C CA . VAL A 1 137 ? 0.103 -5.780 4.207 1.00 98.62 137 VAL A CA 1
ATOM 1083 C C . VAL A 1 137 ? 0.648 -4.855 3.118 1.00 98.62 137 VAL A C 1
ATOM 1085 O O . VAL A 1 137 ? -0.080 -4.517 2.178 1.00 98.62 137 VAL A O 1
ATOM 1088 N N . PRO A 1 138 ? 1.914 -4.413 3.213 1.00 98.50 138 PRO A N 1
ATOM 1089 C CA . PRO A 1 138 ? 2.531 -3.638 2.151 1.00 98.50 138 PRO A CA 1
ATOM 1090 C C . PRO A 1 138 ? 2.799 -4.528 0.943 1.00 98.50 138 PRO A C 1
ATOM 1092 O O . PRO A 1 138 ? 3.091 -5.718 1.073 1.00 98.50 138 PRO A O 1
ATOM 1095 N N . MET A 1 139 ? 2.720 -3.951 -0.249 1.00 97.81 139 MET A N 1
ATOM 1096 C CA . MET A 1 139 ? 3.050 -4.688 -1.456 1.00 97.81 139 MET A CA 1
ATOM 1097 C C . MET A 1 139 ? 3.665 -3.795 -2.521 1.00 97.81 139 MET A C 1
ATOM 1099 O O . MET A 1 139 ? 3.426 -2.587 -2.587 1.00 97.81 139 MET A O 1
ATOM 1103 N N . VAL A 1 140 ? 4.438 -4.410 -3.402 1.00 97.38 140 VAL A N 1
ATOM 1104 C CA . VAL A 1 140 ? 5.009 -3.730 -4.556 1.00 97.38 140 VAL A CA 1
ATOM 1105 C C . VAL A 1 140 ? 4.958 -4.621 -5.782 1.00 97.38 140 VAL A C 1
ATOM 1107 O O . VAL A 1 140 ? 5.082 -5.840 -5.704 1.00 97.38 140 VAL A O 1
ATOM 1110 N N . TYR A 1 141 ? 4.768 -3.981 -6.929 1.00 96.75 141 TYR A N 1
ATOM 1111 C CA . TYR A 1 141 ? 4.847 -4.616 -8.229 1.00 96.75 141 TYR A CA 1
ATOM 1112 C C . TYR A 1 141 ? 5.930 -3.914 -9.046 1.00 96.75 141 TYR A C 1
ATOM 1114 O O . TYR A 1 141 ? 5.904 -2.687 -9.206 1.00 96.75 141 TYR A O 1
ATOM 1122 N N . ARG A 1 142 ? 6.903 -4.680 -9.533 1.00 95.38 142 ARG A N 1
ATOM 1123 C CA . ARG A 1 142 ? 8.087 -4.155 -10.224 1.00 95.38 142 ARG A CA 1
ATOM 1124 C C . ARG A 1 142 ? 8.462 -5.007 -11.423 1.00 95.38 142 ARG A C 1
ATOM 1126 O O . ARG A 1 142 ? 8.172 -6.200 -11.459 1.00 95.38 142 ARG A O 1
ATOM 1133 N N . PHE A 1 143 ? 9.145 -4.401 -12.385 1.00 93.25 143 PHE A N 1
ATOM 1134 C CA . PHE A 1 143 ? 9.771 -5.134 -13.479 1.00 93.25 143 PHE A CA 1
ATOM 1135 C C . PHE A 1 143 ? 11.193 -5.554 -13.092 1.00 93.25 143 PHE A C 1
ATOM 1137 O O . PHE A 1 143 ? 11.980 -4.761 -12.567 1.00 93.25 143 PHE A O 1
ATOM 1144 N N . SER A 1 144 ? 11.504 -6.822 -13.335 1.00 91.94 144 SER A N 1
ATOM 1145 C CA . SER A 1 144 ? 12.832 -7.399 -13.181 1.00 91.94 144 SER A CA 1
ATOM 1146 C C . SER A 1 144 ? 13.632 -7.187 -14.468 1.00 91.94 144 SER A C 1
ATOM 1148 O O . SER A 1 144 ? 13.114 -7.490 -15.545 1.00 91.94 144 SER A O 1
ATOM 1150 N N . PRO A 1 145 ? 14.919 -6.798 -14.390 1.00 88.31 145 PRO A N 1
ATOM 1151 C CA . PRO A 1 145 ? 15.812 -6.768 -15.553 1.00 88.31 145 PRO A CA 1
ATOM 1152 C C . PRO A 1 145 ? 15.923 -8.112 -16.294 1.00 88.31 145 PRO A C 1
ATOM 1154 O O . PRO A 1 145 ? 16.366 -8.153 -17.434 1.00 88.31 145 PRO A O 1
ATOM 1157 N N . ARG A 1 146 ? 15.498 -9.217 -15.665 1.00 89.88 146 ARG A N 1
ATOM 1158 C CA . ARG A 1 146 ? 15.439 -10.560 -16.262 1.00 89.88 146 ARG A CA 1
ATOM 1159 C C . ARG A 1 146 ? 14.186 -10.815 -17.119 1.00 89.88 146 ARG A C 1
ATOM 1161 O O . ARG A 1 146 ? 13.939 -11.959 -17.484 1.00 89.88 146 ARG A O 1
ATOM 1168 N N . GLY A 1 147 ? 13.380 -9.794 -17.412 1.00 91.81 147 GLY A N 1
ATOM 1169 C CA . GLY A 1 147 ? 12.264 -9.902 -18.362 1.00 91.81 147 GLY A CA 1
ATOM 1170 C C . GLY A 1 147 ? 10.940 -10.403 -17.777 1.00 91.81 147 GLY A C 1
ATOM 1171 O O . GLY A 1 147 ? 10.090 -10.884 -18.518 1.00 91.81 147 GLY A O 1
ATOM 1172 N N . PHE A 1 148 ? 10.744 -10.307 -16.461 1.00 94.44 148 PHE A N 1
ATOM 1173 C CA . PHE A 1 148 ? 9.506 -10.717 -15.788 1.00 94.44 148 PHE A CA 1
ATOM 1174 C C . PHE A 1 148 ? 9.086 -9.700 -14.725 1.00 94.44 148 PHE A C 1
ATOM 1176 O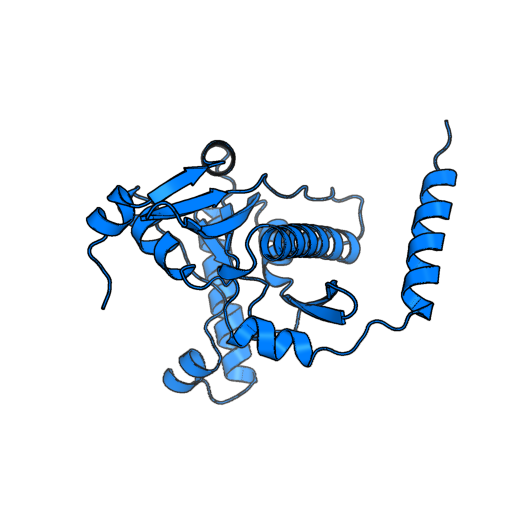 O . PHE A 1 148 ? 9.871 -8.841 -14.328 1.00 94.44 148 PHE A O 1
ATOM 1183 N N . PHE A 1 149 ? 7.856 -9.794 -14.233 1.00 96.12 149 PHE A N 1
ATOM 1184 C CA . PHE A 1 149 ? 7.371 -8.963 -13.137 1.00 96.12 149 PHE A CA 1
ATOM 1185 C C . PHE A 1 149 ? 7.518 -9.666 -11.794 1.00 96.12 149 PHE A C 1
ATOM 1187 O O . PHE A 1 149 ? 7.376 -10.882 -11.699 1.00 96.12 149 PHE A O 1
ATOM 1194 N N . VAL A 1 150 ? 7.766 -8.893 -10.744 1.00 97.38 150 VAL A N 1
ATOM 1195 C CA . VAL A 1 150 ? 7.758 -9.373 -9.364 1.00 97.38 150 VAL A CA 1
ATOM 1196 C C . VAL A 1 150 ? 6.656 -8.659 -8.603 1.00 97.38 150 VAL A C 1
ATOM 1198 O O . VAL A 1 150 ? 6.668 -7.430 -8.516 1.00 97.38 150 VAL A O 1
ATOM 1201 N N . LEU A 1 151 ? 5.729 -9.441 -8.057 1.00 98.00 151 LEU A N 1
ATOM 1202 C CA . LEU A 1 151 ? 4.780 -9.013 -7.040 1.00 98.00 151 LEU A CA 1
ATOM 1203 C C . LEU A 1 151 ? 5.299 -9.485 -5.681 1.00 98.00 151 LEU A C 1
ATOM 1205 O O . LEU A 1 151 ? 5.330 -10.682 -5.408 1.00 98.00 151 LEU A O 1
ATOM 1209 N N . GLU A 1 152 ? 5.705 -8.549 -4.837 1.00 98.31 152 GLU A N 1
ATOM 1210 C CA . GLU A 1 152 ? 6.168 -8.834 -3.480 1.00 98.31 152 GLU A CA 1
ATOM 1211 C C . GLU A 1 152 ? 5.117 -8.371 -2.477 1.00 98.31 152 GLU A C 1
ATOM 1213 O O . GLU A 1 152 ? 4.716 -7.205 -2.491 1.00 98.31 152 GLU A O 1
ATOM 1218 N N . PHE A 1 153 ? 4.698 -9.284 -1.604 1.00 98.62 153 PHE A N 1
ATOM 1219 C CA . PHE A 1 153 ? 3.973 -8.962 -0.381 1.00 98.62 153 PHE A CA 1
ATOM 1220 C C . PHE A 1 153 ? 4.984 -8.886 0.760 1.00 98.62 153 PHE A C 1
ATOM 1222 O O . PHE A 1 153 ? 5.732 -9.834 0.990 1.00 98.62 153 PHE A O 1
ATOM 1229 N N . GLY A 1 154 ? 5.032 -7.760 1.464 1.00 98.19 154 GLY A N 1
ATOM 1230 C CA . GLY A 1 154 ? 5.841 -7.649 2.671 1.00 98.19 154 GLY A CA 1
ATOM 1231 C C . GLY A 1 154 ? 5.157 -8.304 3.869 1.00 98.19 154 GLY A C 1
ATOM 1232 O O . GLY A 1 154 ? 3.995 -8.713 3.808 1.00 98.19 154 GLY A O 1
ATOM 1233 N N . ALA A 1 155 ? 5.883 -8.391 4.981 1.00 98.06 155 ALA A N 1
ATOM 1234 C CA . ALA A 1 155 ? 5.302 -8.848 6.235 1.00 98.06 155 ALA A CA 1
ATOM 1235 C C . ALA A 1 155 ? 4.132 -7.931 6.648 1.00 98.06 155 ALA A C 1
ATOM 1237 O O . ALA A 1 155 ? 4.221 -6.713 6.452 1.00 98.06 155 ALA A O 1
ATOM 1238 N N . PRO A 1 156 ? 3.048 -8.479 7.232 1.00 98.25 156 PRO A N 1
ATOM 1239 C CA . PRO A 1 156 ? 1.968 -7.656 7.754 1.00 98.25 156 PRO A CA 1
ATOM 1240 C C . PRO A 1 156 ? 2.503 -6.709 8.827 1.00 98.25 156 PRO A C 1
ATOM 1242 O O . PRO A 1 156 ? 3.320 -7.108 9.659 1.00 98.25 156 PRO A O 1
ATOM 1245 N N . PHE A 1 157 ? 2.041 -5.464 8.814 1.00 98.44 157 PHE A N 1
ATOM 1246 C CA . PHE A 1 157 ? 2.463 -4.477 9.796 1.00 98.44 157 PHE A CA 1
ATOM 1247 C C . PHE A 1 157 ? 2.021 -4.856 11.200 1.00 98.44 157 PHE A C 1
ATOM 1249 O O . PHE A 1 157 ? 0.928 -5.382 11.425 1.00 98.44 157 PHE A O 1
ATOM 1256 N N . HIS A 1 158 ? 2.883 -4.530 12.155 1.00 97.00 158 HIS A N 1
ATOM 1257 C CA . HIS A 1 158 ? 2.585 -4.693 13.560 1.00 97.00 158 HIS A CA 1
ATOM 1258 C C . HIS A 1 158 ? 1.643 -3.576 14.012 1.00 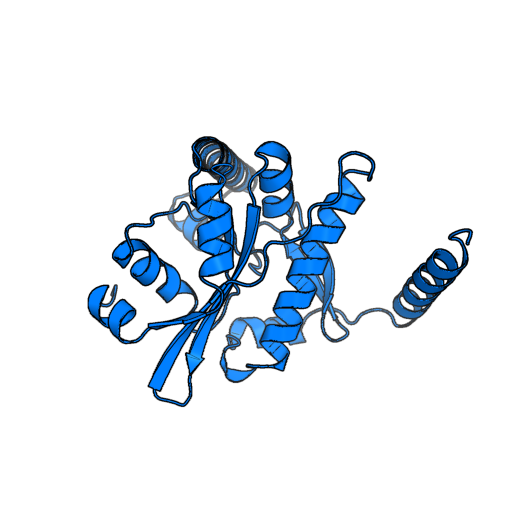97.00 158 HIS A C 1
ATOM 1260 O O . HIS A 1 158 ? 1.984 -2.391 13.958 1.00 97.00 158 HIS A O 1
ATOM 1266 N N . VAL A 1 159 ? 0.452 -3.961 14.464 1.00 94.19 159 VAL A N 1
ATOM 1267 C CA . VAL A 1 159 ? -0.519 -3.042 15.052 1.00 94.19 159 VAL A CA 1
ATOM 1268 C C . VAL A 1 159 ? -0.258 -2.954 16.549 1.00 94.19 159 VAL A C 1
ATOM 1270 O O . VAL A 1 159 ? -0.396 -3.942 17.266 1.00 94.19 159 VAL A O 1
ATOM 1273 N N . LEU A 1 160 ? 0.082 -1.753 17.019 1.00 93.06 160 LEU A N 1
ATOM 1274 C CA . LEU A 1 160 ? 0.185 -1.475 18.448 1.00 93.06 160 LEU A CA 1
ATOM 1275 C C . LEU A 1 160 ? -1.163 -1.726 19.141 1.00 93.06 160 LEU A C 1
ATOM 1277 O O . LEU A 1 160 ? -2.233 -1.386 18.611 1.00 93.06 160 LEU A O 1
ATOM 1281 N N . GLY A 1 161 ? -1.089 -2.320 20.332 1.00 88.38 161 GLY A N 1
ATOM 1282 C CA . GLY A 1 161 ? -2.255 -2.686 21.129 1.00 88.38 161 GLY A CA 1
ATOM 1283 C C . GLY A 1 161 ? -3.056 -1.479 21.644 1.00 88.38 161 GLY A C 1
ATOM 1284 O O . GLY A 1 161 ? -2.624 -0.331 21.512 1.00 88.38 161 GLY A O 1
ATOM 1285 N N . PRO A 1 162 ? -4.240 -1.724 22.232 1.00 88.12 162 PRO A N 1
ATOM 1286 C CA . PRO A 1 162 ? -5.159 -0.674 22.681 1.00 88.12 162 PRO A CA 1
ATOM 1287 C C . PRO A 1 162 ? -4.615 0.205 23.819 1.00 88.12 162 PRO A C 1
ATOM 1289 O O . PRO A 1 162 ? -5.172 1.265 24.078 1.00 88.12 162 PRO A O 1
ATOM 1292 N N . GLN A 1 163 ? -3.538 -0.216 24.483 1.00 91.31 163 GLN A N 1
ATOM 1293 C CA . GLN A 1 163 ? -2.845 0.540 25.527 1.00 91.31 163 GLN A CA 1
ATOM 1294 C C . GLN A 1 163 ? -2.089 1.773 25.007 1.00 91.31 163 GLN A C 1
ATOM 1296 O O . GLN A 1 163 ? -1.802 2.680 25.782 1.00 91.31 163 GLN A O 1
ATOM 1301 N N . SER A 1 164 ? -1.743 1.807 23.718 1.00 94.06 164 SER A N 1
ATOM 1302 C CA . SER A 1 164 ? -1.096 2.965 23.092 1.00 94.06 164 SER A CA 1
ATOM 1303 C C . SER A 1 164 ? -2.137 4.000 22.669 1.00 94.06 164 SER A C 1
ATOM 1305 O O . SER A 1 164 ? -3.244 3.642 22.256 1.00 94.06 164 SER A O 1
ATOM 1307 N N . ALA A 1 165 ? -1.778 5.285 22.711 1.00 95.31 165 ALA A N 1
ATOM 1308 C CA . ALA A 1 165 ? -2.685 6.345 22.278 1.00 95.31 165 ALA A CA 1
ATOM 1309 C C . ALA A 1 165 ? -3.024 6.201 20.784 1.00 95.31 165 ALA A C 1
ATOM 1311 O O . ALA A 1 165 ? -2.198 5.753 19.989 1.00 95.31 165 ALA A O 1
ATOM 1312 N N . HIS A 1 166 ? -4.237 6.595 20.380 1.00 94.12 166 HIS A N 1
ATOM 1313 C CA . HIS A 1 166 ? -4.702 6.439 18.992 1.00 94.12 166 HIS A CA 1
ATOM 1314 C C . HIS A 1 166 ? -3.724 7.036 17.973 1.00 94.12 166 HIS A C 1
ATOM 1316 O O . HIS A 1 166 ? -3.345 6.357 17.020 1.00 94.12 166 HIS A O 1
ATOM 1322 N N . ASP A 1 167 ? -3.251 8.261 18.214 1.00 94.44 167 ASP A N 1
ATOM 1323 C CA . ASP A 1 167 ? -2.298 8.929 17.324 1.00 94.44 167 ASP A CA 1
ATOM 1324 C C . ASP A 1 167 ? -0.966 8.176 17.214 1.00 94.44 167 ASP A C 1
ATOM 1326 O O . ASP A 1 167 ? -0.456 8.015 16.108 1.00 94.44 167 ASP A O 1
ATOM 1330 N N . GLU A 1 168 ? -0.447 7.620 18.313 1.00 95.62 168 GLU A N 1
ATOM 1331 C CA . GLU A 1 168 ? 0.780 6.809 18.300 1.00 95.62 168 GLU A CA 1
ATOM 1332 C C . GLU A 1 168 ? 0.609 5.532 17.470 1.00 95.62 168 GLU A C 1
ATOM 1334 O O . GLU A 1 168 ? 1.514 5.114 16.742 1.00 95.62 168 GLU A O 1
ATOM 1339 N N . ARG A 1 169 ? -0.571 4.907 17.550 1.00 96.25 169 ARG A N 1
ATOM 1340 C CA . ARG A 1 169 ? -0.900 3.710 16.767 1.00 96.25 169 ARG A CA 1
ATOM 1341 C C . ARG A 1 169 ? -0.958 4.044 15.276 1.00 96.25 169 ARG A C 1
ATOM 1343 O O . ARG A 1 169 ? -0.398 3.297 14.470 1.00 96.25 169 ARG A O 1
ATOM 1350 N N . VAL A 1 170 ? -1.594 5.162 14.907 1.00 96.31 170 VAL A N 1
ATOM 1351 C CA . VAL A 1 170 ? -1.625 5.663 13.521 1.00 96.31 170 VAL A CA 1
ATOM 1352 C C . VAL A 1 170 ? -0.206 5.941 13.023 1.00 96.31 170 VAL A C 1
ATOM 1354 O O . VAL A 1 170 ? 0.185 5.442 11.966 1.00 96.31 170 VAL A O 1
ATOM 1357 N N . ASP A 1 171 ? 0.579 6.694 13.793 1.00 96.12 171 ASP A N 1
ATOM 1358 C CA . ASP A 1 171 ? 1.933 7.100 13.419 1.00 96.12 171 ASP A CA 1
ATOM 1359 C C . ASP A 1 171 ? 2.863 5.896 13.250 1.00 96.12 171 ASP A C 1
ATOM 1361 O O . ASP A 1 171 ? 3.659 5.865 12.311 1.00 96.12 171 ASP A O 1
ATOM 1365 N N . SER A 1 172 ? 2.713 4.864 14.085 1.00 97.62 172 SER A N 1
ATOM 1366 C CA . SER A 1 172 ? 3.449 3.602 13.955 1.00 97.62 172 SER A CA 1
ATOM 1367 C C . SER A 1 172 ? 3.183 2.906 12.616 1.00 97.62 172 SER A C 1
ATOM 1369 O O . SER A 1 172 ? 4.123 2.495 11.931 1.00 97.62 172 SER A O 1
ATOM 1371 N N . LEU A 1 173 ? 1.920 2.802 12.189 1.00 98.12 173 LEU A N 1
ATOM 1372 C CA . LEU A 1 173 ? 1.580 2.184 10.904 1.00 98.12 173 LEU A CA 1
ATOM 1373 C C . LEU A 1 173 ? 2.079 3.012 9.712 1.00 98.12 173 LEU A C 1
ATOM 1375 O O . LEU A 1 173 ? 2.581 2.454 8.733 1.00 98.12 173 LEU A O 1
ATOM 1379 N N . VAL A 1 174 ? 1.988 4.343 9.793 1.00 97.62 174 VAL A N 1
ATOM 1380 C CA . VAL A 1 174 ? 2.518 5.222 8.741 1.00 97.62 174 VAL A CA 1
ATOM 1381 C C . VAL A 1 174 ? 4.046 5.153 8.677 1.00 97.62 174 VAL A C 1
ATOM 1383 O O . VAL A 1 174 ? 4.604 5.098 7.581 1.00 97.62 174 VAL A O 1
ATOM 1386 N N . ALA A 1 175 ? 4.734 5.090 9.818 1.00 97.50 175 ALA A N 1
ATOM 1387 C CA . ALA A 1 175 ? 6.184 4.932 9.884 1.00 97.50 175 ALA A CA 1
ATOM 1388 C C . ALA A 1 175 ? 6.653 3.587 9.304 1.00 97.50 175 ALA A C 1
ATOM 1390 O O . ALA A 1 175 ? 7.644 3.552 8.571 1.00 97.50 175 ALA A O 1
ATOM 1391 N N . GLN A 1 176 ? 5.921 2.496 9.556 1.00 98.50 176 GLN A N 1
ATOM 1392 C CA . GLN A 1 176 ? 6.188 1.195 8.932 1.00 98.50 176 GLN A CA 1
ATOM 1393 C C . GLN A 1 176 ? 6.059 1.268 7.403 1.00 98.50 176 GLN A C 1
ATOM 1395 O O . GLN A 1 176 ? 6.959 0.819 6.689 1.00 98.50 176 GLN A O 1
ATOM 1400 N N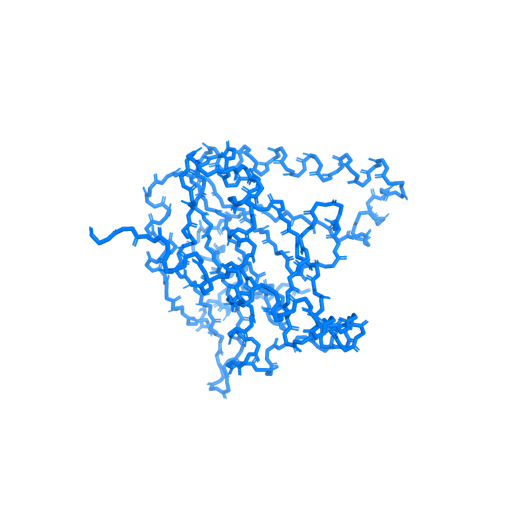 . TYR A 1 177 ? 5.011 1.923 6.887 1.00 98.38 177 TYR A N 1
ATOM 1401 C CA . TYR A 1 177 ? 4.875 2.154 5.445 1.00 98.38 177 TYR A CA 1
ATOM 1402 C C . TYR A 1 177 ? 5.990 3.038 4.880 1.00 98.38 177 TYR A C 1
ATOM 1404 O O . TYR A 1 177 ? 6.546 2.733 3.826 1.00 98.38 177 TYR A O 1
ATOM 1412 N N . ALA A 1 178 ? 6.359 4.108 5.585 1.00 97.69 178 ALA A N 1
ATOM 1413 C CA . ALA A 1 178 ? 7.453 4.983 5.182 1.00 97.69 178 ALA A CA 1
ATOM 1414 C C . ALA A 1 178 ? 8.780 4.217 5.084 1.00 97.69 178 ALA A C 1
ATOM 1416 O O . ALA A 1 178 ? 9.515 4.396 4.114 1.00 97.69 178 ALA A O 1
ATOM 1417 N N . SER A 1 179 ? 9.069 3.333 6.047 1.00 98.00 179 SER A N 1
ATOM 1418 C CA . SER A 1 179 ? 10.255 2.476 6.005 1.00 98.00 179 SER A CA 1
ATOM 1419 C C . SER A 1 179 ? 10.223 1.534 4.808 1.00 98.00 179 SER A C 1
ATOM 1421 O O . SER A 1 179 ? 11.164 1.542 4.019 1.00 98.00 179 SER A O 1
ATOM 1423 N N . PHE A 1 180 ? 9.112 0.818 4.607 1.00 98.19 180 PHE A N 1
ATOM 1424 C CA . PHE A 1 180 ? 8.932 -0.071 3.458 1.00 98.19 180 PHE A CA 1
ATOM 1425 C C . PHE A 1 180 ? 9.148 0.662 2.124 1.00 98.19 180 PHE A C 1
ATOM 1427 O O . PHE A 1 180 ? 9.876 0.191 1.251 1.00 98.19 180 PHE A O 1
ATOM 1434 N N . LEU A 1 181 ? 8.570 1.858 1.982 1.00 97.25 181 LEU A N 1
ATOM 1435 C CA . LEU A 1 181 ? 8.713 2.683 0.786 1.00 97.25 181 LEU A CA 1
ATOM 1436 C C . LEU A 1 181 ? 10.158 3.164 0.574 1.00 97.25 181 LEU A C 1
ATOM 1438 O O . LEU A 1 181 ? 10.630 3.174 -0.565 1.00 97.25 181 LEU A O 1
ATOM 1442 N N . ARG A 1 182 ? 10.871 3.558 1.642 1.00 97.25 182 ARG A N 1
ATOM 1443 C CA . ARG A 1 182 ? 12.294 3.939 1.558 1.00 97.25 182 ARG A CA 1
ATOM 1444 C C . ARG A 1 182 ? 13.145 2.763 1.096 1.00 97.25 182 ARG A C 1
ATOM 1446 O O . ARG A 1 182 ? 13.972 2.931 0.202 1.00 97.25 182 ARG A O 1
ATOM 1453 N N . ASP A 1 183 ? 12.920 1.585 1.663 1.00 97.31 183 ASP A N 1
ATOM 1454 C CA . ASP A 1 183 ? 13.666 0.382 1.301 1.00 97.31 183 ASP A CA 1
ATOM 1455 C C . ASP A 1 183 ? 13.389 -0.032 -0.147 1.00 97.31 183 ASP A C 1
ATOM 1457 O O . ASP A 1 183 ? 14.308 -0.432 -0.862 1.00 97.31 183 ASP A O 1
ATOM 1461 N N . GLU A 1 184 ? 12.155 0.130 -0.627 1.00 96.00 184 GLU A N 1
ATOM 1462 C CA . GLU A 1 184 ? 11.815 -0.108 -2.030 1.00 96.00 184 GLU A CA 1
ATOM 1463 C C . GLU A 1 184 ? 12.524 0.874 -2.973 1.00 96.00 184 GLU A C 1
ATOM 1465 O O . GLU A 1 184 ? 13.143 0.453 -3.951 1.00 96.00 184 GLU A O 1
ATOM 1470 N N . TRP A 1 185 ? 12.500 2.175 -2.665 1.00 96.00 185 TRP A N 1
ATOM 1471 C CA . TRP A 1 185 ? 13.185 3.193 -3.471 1.00 96.00 185 TRP A CA 1
ATOM 1472 C C . TRP A 1 185 ? 14.701 2.986 -3.496 1.00 96.00 185 TRP A C 1
ATOM 1474 O O . TRP A 1 185 ? 15.333 3.210 -4.527 1.00 96.00 185 TRP A O 1
ATOM 1484 N N . ARG A 1 186 ? 15.283 2.538 -2.378 1.00 96.38 186 ARG A N 1
ATOM 1485 C CA . ARG A 1 186 ? 16.716 2.252 -2.263 1.00 96.38 186 ARG A CA 1
ATOM 1486 C C . ARG A 1 186 ? 17.119 1.002 -3.046 1.00 96.38 186 ARG A C 1
ATOM 1488 O O . ARG A 1 186 ? 18.136 1.031 -3.730 1.00 96.38 186 ARG A O 1
ATOM 1495 N N . ARG A 1 187 ? 16.348 -0.087 -2.944 1.00 95.12 187 ARG A N 1
ATOM 1496 C CA . ARG A 1 187 ? 16.658 -1.366 -3.609 1.00 95.12 187 ARG A CA 1
ATOM 1497 C C . ARG A 1 187 ? 16.388 -1.332 -5.112 1.00 95.12 187 ARG A C 1
ATOM 1499 O O . ARG A 1 187 ? 17.138 -1.935 -5.874 1.00 95.12 187 ARG A O 1
ATOM 1506 N N . TYR A 1 188 ? 15.326 -0.644 -5.532 1.00 94.81 188 TYR A N 1
ATOM 1507 C CA . TYR A 1 188 ? 14.816 -0.700 -6.904 1.00 94.81 188 TYR A CA 1
ATOM 1508 C C . TYR A 1 188 ? 14.506 0.696 -7.468 1.00 94.81 188 TYR A C 1
ATOM 1510 O O . TYR A 1 188 ? 13.368 0.974 -7.863 1.00 94.81 188 TYR A O 1
ATOM 1518 N N . PRO A 1 189 ? 15.505 1.593 -7.568 1.00 93.31 189 PRO A N 1
ATOM 1519 C CA . PRO A 1 189 ? 15.282 2.977 -7.989 1.00 93.31 189 PRO A CA 1
ATOM 1520 C C . PRO A 1 189 ? 14.680 3.101 -9.398 1.00 93.31 189 PRO A C 1
ATOM 1522 O O . PRO A 1 189 ? 13.938 4.041 -9.675 1.00 93.31 189 PRO A O 1
ATOM 1525 N N . TRP A 1 190 ? 14.919 2.129 -10.285 1.00 90.94 190 TRP A N 1
ATOM 1526 C CA . TRP A 1 190 ? 14.332 2.099 -11.631 1.00 90.94 190 TRP A CA 1
ATOM 1527 C C . TRP A 1 190 ? 12.810 1.893 -11.640 1.00 90.94 190 TRP A C 1
ATOM 1529 O O . TRP A 1 190 ? 12.157 2.230 -12.625 1.00 90.94 190 TRP A O 1
ATOM 1539 N N . ASN A 1 191 ? 12.224 1.361 -10.561 1.00 93.75 191 ASN A N 1
ATOM 1540 C CA . ASN A 1 191 ? 10.776 1.171 -10.462 1.00 93.75 191 ASN A CA 1
ATOM 1541 C C . ASN A 1 191 ? 10.037 2.459 -10.051 1.00 93.75 191 ASN A C 1
ATOM 1543 O O . ASN A 1 191 ? 8.806 2.519 -10.123 1.00 93.75 191 ASN A O 1
ATOM 1547 N N . ILE A 1 192 ? 10.763 3.504 -9.639 1.00 93.94 192 ILE A N 1
ATOM 1548 C CA . ILE A 1 192 ? 10.179 4.784 -9.241 1.00 93.94 192 ILE A CA 1
ATOM 1549 C C . ILE A 1 192 ? 9.617 5.488 -10.482 1.00 93.94 192 ILE A C 1
ATOM 1551 O O . ILE A 1 192 ? 10.282 5.658 -11.505 1.00 93.94 192 ILE A O 1
ATOM 1555 N N . GLN A 1 193 ? 8.370 5.951 -10.398 1.00 91.69 193 GLN A N 1
ATOM 1556 C CA . GLN A 1 193 ? 7.800 6.778 -11.459 1.00 91.69 193 GLN A CA 1
ATOM 1557 C C . GLN A 1 193 ? 8.483 8.152 -11.500 1.00 91.69 193 GLN A C 1
ATOM 1559 O O . GLN A 1 193 ? 8.589 8.826 -10.474 1.00 91.69 193 GLN A O 1
ATOM 1564 N N . TRP A 1 194 ? 8.821 8.654 -12.692 1.00 90.62 194 TRP A N 1
ATOM 1565 C CA . TRP A 1 194 ? 9.429 9.986 -12.849 1.00 90.62 194 TRP A CA 1
ATOM 1566 C C . TRP A 1 194 ? 8.627 11.103 -12.163 1.00 90.62 194 TRP A C 1
ATOM 1568 O O . TRP A 1 194 ? 9.183 11.985 -11.509 1.00 90.62 194 TRP A O 1
ATOM 1578 N N . LYS A 1 195 ? 7.290 11.040 -12.236 1.00 89.69 195 LYS A N 1
ATOM 1579 C CA . LYS A 1 195 ? 6.404 11.996 -11.555 1.00 89.69 195 LYS A CA 1
ATOM 1580 C C . LYS A 1 195 ? 6.571 11.967 -10.032 1.00 89.69 195 LYS A C 1
ATOM 1582 O O . LYS A 1 195 ? 6.444 13.024 -9.414 1.00 89.69 195 LYS A O 1
ATOM 1587 N N . GLN A 1 196 ? 6.811 10.800 -9.431 1.00 90.44 196 GLN A N 1
ATOM 1588 C CA . GLN A 1 196 ? 7.075 10.659 -7.995 1.00 90.44 196 GLN A CA 1
ATOM 1589 C C . GLN A 1 196 ? 8.437 11.265 -7.643 1.00 90.44 196 GLN A C 1
ATOM 1591 O O . GLN A 1 196 ? 8.498 12.108 -6.752 1.00 90.44 196 GLN A O 1
ATOM 1596 N N . LEU A 1 197 ? 9.487 10.938 -8.403 1.00 92.31 197 LEU A N 1
ATOM 1597 C CA . LEU A 1 197 ? 10.834 11.473 -8.184 1.00 92.31 197 LEU A CA 1
ATOM 1598 C C . LEU A 1 197 ? 10.880 13.005 -8.313 1.00 92.31 197 LEU A C 1
ATOM 1600 O O . LEU A 1 197 ? 11.340 13.692 -7.407 1.00 92.31 197 LEU A O 1
ATOM 1604 N N . ARG A 1 198 ? 10.289 13.562 -9.380 1.00 92.81 198 ARG A N 1
ATOM 1605 C CA . ARG A 1 198 ? 10.187 15.019 -9.584 1.00 92.81 198 ARG A CA 1
ATOM 1606 C C . ARG A 1 198 ? 9.492 15.725 -8.421 1.00 92.81 198 ARG A C 1
ATOM 1608 O O . ARG A 1 198 ? 9.802 16.870 -8.112 1.00 92.81 198 ARG A O 1
ATOM 1615 N N . SER A 1 199 ? 8.507 15.066 -7.821 1.00 90.94 199 SER A N 1
ATOM 1616 C CA . SER A 1 199 ? 7.729 15.647 -6.724 1.00 90.94 199 SER A CA 1
ATOM 1617 C C . SER A 1 199 ? 8.470 15.542 -5.405 1.00 90.94 199 SER A C 1
ATOM 1619 O O . SER A 1 199 ? 8.450 16.492 -4.636 1.00 90.94 199 SER A O 1
ATOM 1621 N N . TYR A 1 200 ? 9.180 14.435 -5.191 1.00 93.12 200 TYR A N 1
ATOM 1622 C CA . TYR A 1 200 ? 10.108 14.276 -4.082 1.00 93.12 200 TYR A CA 1
ATOM 1623 C C . TYR A 1 200 ? 11.156 15.402 -4.052 1.00 93.12 200 TYR A C 1
ATOM 1625 O O . TYR A 1 200 ? 11.329 16.030 -3.014 1.00 93.12 200 TYR A O 1
ATOM 1633 N N . CYS A 1 201 ? 11.765 15.751 -5.192 1.00 94.06 201 CYS A N 1
ATOM 1634 C CA . CYS A 1 201 ? 12.743 16.847 -5.275 1.00 94.06 201 CYS A CA 1
ATOM 1635 C C . CYS A 1 201 ? 12.179 18.234 -4.908 1.00 94.06 201 CYS A C 1
ATOM 1637 O O . CYS A 1 201 ? 12.947 19.172 -4.737 1.00 94.06 201 CYS A O 1
ATOM 1639 N N . ARG A 1 202 ? 10.852 18.380 -4.823 1.00 94.25 202 ARG A N 1
ATOM 1640 C CA . ARG A 1 202 ? 10.164 19.622 -4.438 1.00 94.25 202 ARG A CA 1
ATOM 1641 C C . ARG A 1 202 ? 9.672 19.609 -2.993 1.00 94.25 202 ARG A C 1
ATOM 1643 O O . ARG A 1 202 ? 9.092 20.595 -2.554 1.00 94.25 202 ARG A O 1
ATOM 1650 N N . LEU A 1 203 ? 9.830 18.492 -2.283 1.00 93.69 203 LEU A N 1
ATOM 1651 C CA . LEU A 1 203 ? 9.447 18.411 -0.879 1.00 93.69 203 LEU A CA 1
ATOM 1652 C C . LEU A 1 203 ? 10.382 19.286 -0.036 1.00 93.69 203 LEU A C 1
ATOM 1654 O O . LEU A 1 203 ? 11.574 19.359 -0.352 1.00 93.69 203 LEU A O 1
ATOM 1658 N N . PRO A 1 204 ? 9.875 19.922 1.030 1.00 94.38 204 PRO A N 1
ATOM 1659 C CA . PRO A 1 204 ? 10.712 20.707 1.921 1.00 94.38 204 PRO A CA 1
ATOM 1660 C C . PRO A 1 204 ? 11.741 19.807 2.606 1.00 94.38 204 PRO A C 1
ATOM 1662 O O . PRO A 1 204 ? 11.469 18.640 2.901 1.00 94.38 204 PRO A O 1
ATOM 1665 N N . GLU A 1 205 ? 12.935 20.341 2.826 1.00 93.00 205 GLU A N 1
ATOM 1666 C CA . GLU A 1 205 ? 13.980 19.648 3.577 1.00 93.00 205 GLU A CA 1
ATOM 1667 C C . GLU A 1 205 ? 13.560 19.509 5.038 1.00 93.00 205 GLU A C 1
ATOM 1669 O O . GLU A 1 205 ? 12.790 20.317 5.563 1.00 93.00 205 GLU A O 1
ATOM 1674 N N . VAL A 1 206 ? 14.003 18.434 5.684 1.00 88.81 206 VAL A N 1
ATOM 1675 C CA . VAL A 1 206 ? 13.820 18.316 7.128 1.00 88.81 206 VAL A CA 1
ATOM 1676 C C . VAL A 1 206 ? 14.756 19.310 7.798 1.00 88.81 206 VAL A C 1
ATOM 1678 O O . VAL A 1 206 ? 15.950 19.294 7.516 1.00 88.81 206 VAL A O 1
ATOM 1681 N N . ASP A 1 207 ? 14.221 20.137 8.696 1.00 77.75 207 ASP A N 1
ATOM 1682 C CA . ASP A 1 207 ? 15.052 20.972 9.558 1.00 77.75 207 ASP A CA 1
ATOM 1683 C C . ASP A 1 207 ? 16.030 20.071 10.344 1.00 77.75 207 ASP A C 1
ATOM 1685 O O . ASP A 1 207 ? 15.577 19.198 11.102 1.00 77.75 207 ASP A O 1
ATOM 1689 N N . PRO A 1 208 ? 17.356 20.244 10.178 1.00 60.78 208 PRO A N 1
ATOM 1690 C CA . PRO A 1 208 ? 18.360 19.460 10.889 1.00 60.78 208 PRO A CA 1
ATOM 1691 C C . PRO A 1 208 ? 18.183 19.481 12.416 1.00 60.78 208 PRO A C 1
ATOM 1693 O O . PRO A 1 208 ? 18.500 18.486 13.074 1.00 60.78 208 PRO A O 1
ATOM 1696 N N . GLY A 1 209 ? 17.631 20.562 12.985 1.00 60.12 209 GLY A N 1
ATOM 1697 C CA . GLY A 1 209 ? 17.393 20.694 14.426 1.00 60.12 209 GLY A CA 1
ATOM 1698 C C . GLY A 1 209 ? 16.389 19.674 14.981 1.00 60.12 209 GLY A C 1
ATOM 1699 O O . GLY A 1 209 ? 16.604 19.100 16.048 1.00 60.12 209 GLY A O 1
ATOM 1700 N N . LEU A 1 210 ? 15.342 19.349 14.215 1.00 57.97 210 LEU A N 1
ATOM 1701 C CA . LEU A 1 210 ? 14.283 18.414 14.627 1.00 57.97 210 LEU A CA 1
ATOM 1702 C C . LEU A 1 210 ? 14.717 16.936 14.566 1.00 57.97 210 LEU A C 1
ATOM 1704 O O . LEU A 1 210 ? 14.157 16.088 15.268 1.00 57.97 210 LEU A O 1
ATOM 1708 N N . LEU A 1 211 ? 15.714 16.606 13.737 1.00 53.34 211 LEU A N 1
ATOM 1709 C CA . LEU A 1 211 ? 16.289 15.256 13.658 1.00 53.34 211 LEU A CA 1
ATOM 1710 C C . LEU A 1 211 ? 17.129 14.928 14.898 1.00 53.34 211 LEU A C 1
ATOM 1712 O O . LEU A 1 211 ? 17.039 13.812 15.418 1.00 53.34 211 LEU A O 1
ATOM 1716 N N . GLY A 1 212 ? 17.885 15.909 15.402 1.00 48.56 212 GLY A N 1
ATOM 1717 C CA . GLY A 1 212 ? 18.682 15.777 16.623 1.00 48.56 212 GLY A CA 1
ATOM 1718 C C . GLY A 1 212 ? 17.823 15.564 17.872 1.00 48.56 212 GLY A C 1
ATOM 1719 O O . GLY A 1 212 ? 18.140 14.719 18.709 1.00 48.56 212 GLY A O 1
ATOM 1720 N N . GLU A 1 213 ? 16.687 16.257 17.975 1.00 45.66 213 GLU A N 1
ATOM 1721 C CA . GLU A 1 213 ? 15.766 16.110 19.108 1.00 45.66 213 GLU A CA 1
ATOM 1722 C C . GLU A 1 213 ? 15.033 14.761 19.113 1.00 45.66 213 GLU A C 1
ATOM 1724 O O . GLU A 1 213 ? 14.956 14.115 20.161 1.00 45.66 213 GLU A O 1
ATOM 1729 N N . LYS A 1 214 ? 14.555 14.273 17.956 1.00 50.84 214 LYS A N 1
ATOM 1730 C CA . LYS A 1 214 ? 13.897 12.953 17.867 1.00 50.84 214 LYS A CA 1
ATOM 1731 C C . LYS A 1 214 ? 14.866 11.792 18.107 1.00 50.84 214 LYS A C 1
ATOM 1733 O O . LYS A 1 214 ? 14.496 10.841 18.794 1.00 50.84 214 LYS A O 1
ATOM 1738 N N . ALA A 1 215 ? 16.101 11.871 17.607 1.00 44.69 215 ALA A N 1
ATOM 1739 C CA . ALA A 1 215 ? 17.131 10.867 17.885 1.00 44.69 215 ALA A CA 1
ATOM 1740 C C . ALA A 1 215 ? 17.496 10.829 19.382 1.00 44.69 215 ALA A C 1
ATOM 1742 O O . ALA A 1 215 ? 17.572 9.752 19.978 1.00 44.69 215 ALA A O 1
ATOM 1743 N N . ASN A 1 216 ? 17.617 11.999 20.020 1.00 40.03 216 ASN A N 1
ATOM 1744 C CA . ASN A 1 216 ? 17.859 12.106 21.460 1.00 40.03 216 ASN A CA 1
ATOM 1745 C C . ASN A 1 216 ? 16.672 11.611 22.303 1.00 40.03 216 ASN A C 1
ATOM 1747 O O . ASN A 1 216 ? 16.883 10.959 23.324 1.00 40.03 216 ASN A O 1
ATOM 1751 N N . ALA A 1 217 ? 15.430 11.864 21.883 1.00 43.56 217 ALA A N 1
ATOM 1752 C CA . ALA A 1 217 ? 14.232 11.384 22.573 1.00 43.56 217 ALA A CA 1
ATOM 1753 C C . ALA A 1 217 ? 14.086 9.852 22.520 1.00 43.56 217 ALA A C 1
ATOM 1755 O O . ALA A 1 217 ? 13.713 9.237 23.520 1.00 43.56 217 ALA A O 1
ATOM 1756 N N . ILE A 1 218 ? 14.423 9.223 21.387 1.00 46.94 218 ILE A N 1
ATOM 1757 C CA . ILE A 1 218 ? 14.434 7.757 21.245 1.00 46.94 218 ILE A CA 1
ATOM 1758 C C . ILE A 1 218 ? 15.544 7.144 22.111 1.00 46.94 218 ILE A C 1
ATOM 1760 O O . ILE A 1 218 ? 15.294 6.174 22.825 1.00 46.94 218 ILE A O 1
ATOM 1764 N N . SER A 1 219 ? 16.737 7.748 22.123 1.00 41.94 219 SER A N 1
ATOM 1765 C CA . SER A 1 219 ? 17.872 7.274 22.928 1.00 41.94 219 SER A CA 1
ATOM 1766 C C . SER A 1 219 ? 17.609 7.386 24.439 1.00 41.94 219 SER A C 1
ATOM 1768 O O . SER A 1 219 ? 17.877 6.452 25.192 1.00 41.94 219 SER A O 1
ATOM 1770 N N . ARG A 1 220 ? 16.971 8.477 24.893 1.00 43.47 220 ARG A N 1
ATOM 1771 C CA . ARG A 1 220 ? 16.550 8.645 26.298 1.00 43.47 220 ARG A CA 1
ATOM 1772 C C . ARG A 1 220 ? 15.440 7.675 26.712 1.00 43.47 220 ARG A C 1
ATOM 1774 O O . ARG A 1 220 ? 15.445 7.210 27.845 1.00 43.47 220 ARG A O 1
ATOM 1781 N N . ARG A 1 221 ? 14.503 7.338 25.814 1.00 50.28 221 ARG A N 1
ATOM 1782 C CA . ARG A 1 221 ? 13.454 6.335 26.087 1.00 50.28 221 ARG A CA 1
ATOM 1783 C C . ARG A 1 221 ? 14.003 4.907 26.148 1.00 50.28 221 ARG A C 1
ATOM 1785 O O . ARG A 1 221 ? 13.534 4.133 26.972 1.00 50.28 221 ARG A O 1
ATOM 1792 N N . ALA A 1 222 ? 15.013 4.572 25.343 1.00 45.06 222 ALA A N 1
ATOM 1793 C CA . ALA A 1 222 ? 15.676 3.266 25.397 1.00 45.06 222 ALA A CA 1
ATOM 1794 C C . ALA A 1 222 ? 16.467 3.049 26.703 1.00 45.06 222 ALA A C 1
ATOM 1796 O O . ALA A 1 222 ? 16.594 1.919 27.161 1.00 45.06 222 ALA A O 1
ATOM 1797 N N . GLN A 1 223 ? 16.952 4.127 27.326 1.00 46.94 223 GLN A N 1
ATOM 1798 C CA . GLN A 1 223 ? 17.656 4.098 28.616 1.00 46.94 223 GLN A CA 1
ATOM 1799 C C . GLN A 1 223 ? 16.720 4.110 29.841 1.00 46.94 223 GLN A C 1
ATOM 1801 O O . GLN A 1 223 ? 17.194 3.951 30.961 1.00 46.94 223 GLN A O 1
ATOM 1806 N N . ALA A 1 224 ? 15.409 4.303 29.650 1.00 44.66 224 ALA A N 1
ATOM 1807 C CA . ALA A 1 224 ? 14.425 4.443 30.729 1.00 44.66 224 ALA A CA 1
ATOM 1808 C C . ALA A 1 224 ? 13.579 3.177 30.987 1.00 44.66 224 ALA A C 1
ATOM 1810 O O . ALA A 1 224 ? 12.651 3.219 31.793 1.00 44.66 224 ALA A O 1
ATOM 1811 N N . LEU A 1 225 ? 13.872 2.057 30.315 1.00 35.34 225 LEU A N 1
ATOM 1812 C CA . LEU A 1 225 ? 13.278 0.754 30.630 1.00 35.34 225 LEU A CA 1
ATOM 1813 C C . LEU A 1 225 ? 14.058 0.119 31.799 1.00 35.34 225 LEU A C 1
ATOM 1815 O O . LEU A 1 225 ? 15.268 -0.070 31.656 1.00 35.34 225 LEU A O 1
ATOM 1819 N N . PRO A 1 226 ? 13.423 -0.186 32.948 1.00 43.19 226 PRO A N 1
ATOM 1820 C CA . PRO A 1 226 ? 14.093 -0.890 34.038 1.00 43.19 226 PRO A CA 1
ATOM 1821 C C . PRO A 1 226 ? 14.466 -2.316 33.602 1.00 43.19 226 PRO A C 1
ATOM 1823 O O . PRO A 1 226 ? 13.713 -2.950 32.859 1.00 43.19 226 PRO A O 1
ATOM 1826 N N . GLN A 1 227 ? 15.648 -2.764 34.038 1.00 43.22 227 GLN A N 1
ATOM 1827 C CA . GLN A 1 227 ? 16.162 -4.126 33.844 1.00 43.22 227 GLN A CA 1
ATOM 1828 C C . GLN A 1 227 ? 15.336 -5.169 34.596 1.00 43.22 227 GLN A C 1
ATOM 1830 O O . GLN A 1 227 ? 14.840 -4.837 35.698 1.00 43.22 227 GLN A O 1
#

Secondary structure (DSSP, 8-state):
-PPPHHHHHHHEEEESHHHHHHHHHT-S-EEEEE--BTTGGGHHHHHHHTT---EE----HHHHHHTT--SHHHHHHHHHHHHHHHHHHHHTT-EEE--TT-SS-GGGEEEEEETTEEEEEE-HHHHHHHHH--EEEEEEEEEETTTEEEEEEPPPPPPPPTTS-HHHHHHHHHHHHHHHHHHHHHH-GGGB-HHHHHHHTTSPBPPHHHHHHHHHHHHHHHTTS--

Radius of gyration: 18.43 Å; chains: 1; bounding box: 38×38×57 Å